Protein AF-A0A3N9SND7-F1 (afdb_monomer)

Secondary structure (DSSP, 8-state):
--------------------HHHHHHHHHHHT-HHHHHHHHHSTT--GGG-B-TTT--BHHHHHHHTT-HHHHHHHHHTT--TT---TT---HHHHHHHTT-HHHHHHHHHTT--TT---TT---HHHHHHHHT-HHHHHHHHHTT--TT-B-TTS-BHHHHHHHT-TT-HHHHHHHHHHHHHHHSPPPP--S---

Structure (mmCIF, N/CA/C/O backbone):
data_AF-A0A3N9SND7-F1
#
_entry.id   AF-A0A3N9SND7-F1
#
loop_
_atom_site.group_PDB
_atom_site.id
_atom_site.type_symbol
_atom_site.label_atom_id
_atom_site.label_alt_id
_atom_site.label_comp_id
_atom_site.label_asym_id
_atom_site.label_entity_id
_atom_site.label_seq_id
_atom_site.pdbx_PDB_ins_code
_atom_site.Cartn_x
_atom_site.Cartn_y
_atom_site.Cartn_z
_atom_site.occupancy
_atom_site.B_iso_or_equiv
_atom_site.auth_seq_id
_atom_site.auth_comp_id
_atom_site.auth_asym_id
_atom_site.auth_atom_id
_atom_site.pdbx_PDB_model_num
ATOM 1 N N . MET A 1 1 ? -26.075 47.965 61.570 1.00 44.72 1 MET A N 1
ATOM 2 C CA . MET A 1 1 ? -26.134 46.615 60.974 1.00 44.72 1 MET A CA 1
ATOM 3 C C . MET A 1 1 ? -25.633 46.718 59.544 1.00 44.72 1 MET A C 1
ATOM 5 O O . MET A 1 1 ? -26.327 47.285 58.716 1.00 44.72 1 MET A O 1
ATOM 9 N N . ILE A 1 2 ? -24.395 46.291 59.296 1.00 40.34 2 ILE A N 1
ATOM 10 C CA . ILE A 1 2 ? -23.756 46.296 57.974 1.00 40.34 2 ILE A CA 1
ATOM 11 C C . ILE A 1 2 ? -23.759 44.835 57.520 1.00 40.34 2 ILE A C 1
ATOM 13 O O . ILE A 1 2 ? -23.081 44.014 58.131 1.00 40.34 2 ILE A O 1
ATOM 17 N N . ALA A 1 3 ? -24.584 44.494 56.530 1.00 40.81 3 ALA A N 1
ATOM 18 C CA . ALA A 1 3 ? -24.636 43.153 55.953 1.00 40.81 3 ALA A CA 1
ATOM 19 C C . ALA A 1 3 ? -23.719 43.109 54.724 1.00 40.81 3 ALA A C 1
ATOM 21 O O . ALA A 1 3 ? -23.884 43.893 53.791 1.00 40.81 3 ALA A O 1
ATOM 22 N N . GLY A 1 4 ? -22.712 42.238 54.776 1.00 39.16 4 GLY A N 1
ATOM 23 C CA . GLY A 1 4 ? -21.666 42.112 53.767 1.00 39.16 4 GLY A CA 1
ATOM 24 C C . GLY A 1 4 ? -22.154 41.479 52.464 1.00 39.16 4 GLY A C 1
ATOM 25 O O . GLY A 1 4 ? -22.816 40.443 52.467 1.00 39.16 4 GLY A O 1
ATOM 26 N N . LEU A 1 5 ? -21.765 42.091 51.346 1.00 40.84 5 LEU A N 1
ATOM 27 C CA . LEU A 1 5 ? -21.816 41.507 50.008 1.00 40.84 5 LEU A CA 1
ATOM 28 C C . LEU A 1 5 ? -20.588 40.609 49.804 1.00 40.84 5 LEU A C 1
ATOM 30 O O . LEU A 1 5 ? -19.492 41.090 49.5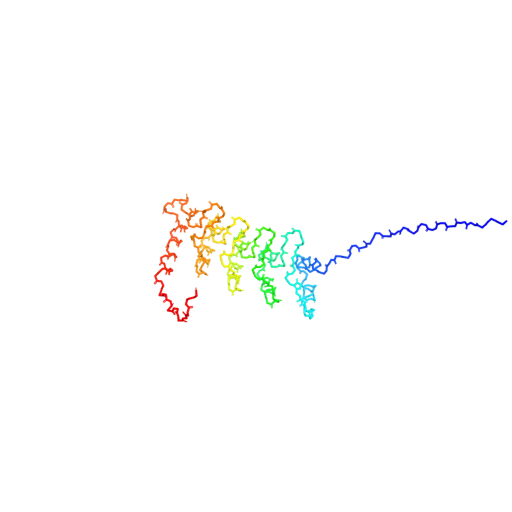27 1.00 40.84 5 LEU A O 1
ATOM 34 N N . GLY A 1 6 ? -20.777 39.298 49.944 1.00 39.97 6 GLY A N 1
ATOM 35 C CA . GLY A 1 6 ? -19.813 38.294 49.501 1.00 39.97 6 GLY A CA 1
ATOM 36 C C . GLY A 1 6 ? -20.004 37.996 48.015 1.00 39.97 6 GLY A C 1
ATOM 37 O O . GLY A 1 6 ? -20.842 37.176 47.651 1.00 39.97 6 GLY A O 1
ATOM 38 N N . LEU A 1 7 ? -19.232 38.660 47.153 1.00 42.19 7 LEU A N 1
ATOM 39 C CA . LEU A 1 7 ? -19.069 38.287 45.746 1.00 42.19 7 LEU A CA 1
ATOM 40 C C . LEU A 1 7 ? -18.203 37.021 45.671 1.00 42.19 7 LEU A C 1
ATOM 42 O O . LEU A 1 7 ? -16.975 37.086 45.696 1.00 42.19 7 LEU A O 1
ATOM 46 N N . GLY A 1 8 ? -18.848 35.858 45.605 1.00 40.44 8 GLY A N 1
ATOM 47 C CA . GLY A 1 8 ? -18.185 34.599 45.284 1.00 40.44 8 GLY A CA 1
ATOM 48 C C . GLY A 1 8 ? -17.806 34.564 43.805 1.00 40.44 8 GLY A C 1
ATOM 49 O O . GLY A 1 8 ? -18.629 34.218 42.961 1.00 40.44 8 GLY A O 1
ATOM 50 N N . LEU A 1 9 ? -16.560 34.916 43.487 1.00 40.94 9 LEU A N 1
ATOM 51 C CA . LEU A 1 9 ? -15.936 34.599 42.202 1.00 40.94 9 LEU A CA 1
ATOM 52 C C . LEU A 1 9 ? -15.714 33.083 42.139 1.00 40.94 9 LEU A C 1
ATOM 54 O O . LEU A 1 9 ? -14.686 32.568 42.576 1.00 40.94 9 LEU A O 1
ATOM 58 N N . GLY A 1 10 ? -16.701 32.358 41.616 1.00 42.16 10 GLY A N 1
ATOM 59 C CA . GLY A 1 10 ? -16.515 30.977 41.193 1.00 42.16 10 GLY A CA 1
ATOM 60 C C . GLY A 1 10 ? -15.541 30.952 40.020 1.00 42.16 10 GLY A C 1
ATOM 61 O O . GLY A 1 10 ? -15.922 31.256 38.893 1.00 42.16 10 GLY A O 1
ATOM 62 N N . LEU A 1 11 ? -14.276 30.623 40.287 1.00 40.53 11 LEU A N 1
ATOM 63 C CA . LEU A 1 11 ? -13.310 30.282 39.250 1.00 40.53 11 LEU A CA 1
ATOM 64 C C . LEU A 1 11 ? -13.861 29.065 38.501 1.00 40.53 11 LEU A C 1
ATOM 66 O O . LEU A 1 11 ? -13.883 27.958 39.039 1.00 40.53 11 LEU A O 1
ATOM 70 N N . ALA A 1 12 ? -14.346 29.276 37.277 1.00 42.88 12 ALA A N 1
ATOM 71 C CA . ALA A 1 12 ? -14.655 28.184 36.371 1.00 42.88 12 ALA A CA 1
ATOM 72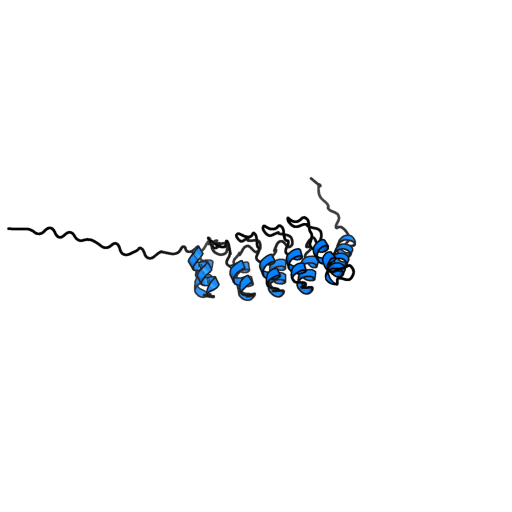 C C . ALA A 1 12 ? -13.363 27.384 36.167 1.00 42.88 12 ALA A C 1
ATOM 74 O O . ALA A 1 12 ? -12.403 27.876 35.571 1.00 42.88 12 ALA A O 1
ATOM 75 N N . ALA A 1 13 ? -13.316 26.171 36.720 1.00 45.78 13 ALA A N 1
ATOM 76 C CA . ALA A 1 13 ? -12.247 25.234 36.424 1.00 45.78 13 ALA A CA 1
ATOM 77 C C . ALA A 1 13 ? -12.203 25.029 34.898 1.00 45.78 13 ALA A C 1
ATOM 79 O O . ALA A 1 13 ? -13.268 24.916 34.280 1.00 45.78 13 ALA A O 1
ATOM 80 N N . PRO A 1 14 ? -11.014 25.008 34.268 1.00 43.12 14 PRO A N 1
ATOM 81 C CA . PRO A 1 14 ? -10.923 24.765 32.839 1.00 43.12 14 PRO A CA 1
ATOM 82 C C . PRO A 1 14 ? -11.556 23.404 32.563 1.00 43.12 14 PRO A C 1
ATOM 84 O O . PRO A 1 14 ? -11.178 22.408 33.180 1.00 43.12 14 PRO A O 1
ATOM 87 N N . ALA A 1 15 ? -12.555 23.385 31.679 1.00 45.88 15 ALA A N 1
ATOM 88 C CA . ALA A 1 15 ? -13.207 22.167 31.233 1.00 45.88 15 ALA A CA 1
ATOM 89 C C . ALA A 1 15 ? -12.130 21.125 30.908 1.00 45.88 15 ALA A C 1
ATOM 91 O O . ALA A 1 15 ? -11.293 21.367 30.035 1.00 45.88 15 ALA A O 1
ATOM 92 N N . GLN A 1 16 ? -12.118 19.988 31.617 1.00 43.22 16 GLN A N 1
ATOM 93 C CA . GLN A 1 16 ? -11.374 18.821 31.157 1.00 43.22 16 GLN A CA 1
ATOM 94 C C . GLN A 1 16 ? -11.773 18.613 29.696 1.00 43.22 16 GLN A C 1
ATOM 96 O O . GLN A 1 16 ? -12.933 18.313 29.417 1.00 43.22 16 GLN A O 1
ATOM 101 N N . ALA A 1 17 ? -10.840 18.829 28.770 1.00 46.88 17 ALA A N 1
ATOM 102 C CA . ALA A 1 17 ? -11.083 18.628 27.354 1.00 46.88 17 ALA A CA 1
ATOM 103 C C . ALA A 1 17 ? -11.438 17.150 27.152 1.00 46.88 17 ALA A C 1
ATOM 105 O O . ALA A 1 17 ? -10.570 16.277 27.147 1.00 46.88 17 ALA A O 1
ATOM 106 N N . GLN A 1 18 ? -12.734 16.849 27.066 1.00 57.53 18 GLN A N 1
ATOM 107 C CA . GLN A 1 18 ? -13.203 15.521 26.720 1.00 57.53 18 GLN A CA 1
ATOM 108 C C . GLN A 1 18 ? -12.829 15.296 25.257 1.00 57.53 18 GLN A C 1
ATOM 110 O O . GLN A 1 18 ? -13.447 15.845 24.349 1.00 57.53 18 GLN A O 1
ATOM 115 N N . PHE A 1 19 ? -11.763 14.532 25.032 1.00 73.06 19 PHE A N 1
ATOM 116 C CA . PHE A 1 19 ? -11.378 14.126 23.688 1.00 73.06 19 PHE A CA 1
ATOM 117 C C . PHE A 1 19 ? -12.505 13.318 23.033 1.00 73.06 19 PHE A C 1
ATOM 119 O O . PHE A 1 19 ? -13.206 12.566 23.715 1.00 73.06 19 PHE A O 1
ATOM 126 N N . SER A 1 20 ? -12.654 13.445 21.714 1.00 87.81 20 SER A N 1
ATOM 127 C CA . SER A 1 20 ? -13.627 12.659 20.953 1.00 87.81 20 SER A CA 1
ATOM 128 C C . SER A 1 20 ? -13.318 11.160 21.033 1.00 87.81 20 SER A C 1
ATOM 130 O O . SER A 1 20 ? -12.157 10.762 21.163 1.00 87.81 20 SER A O 1
ATOM 132 N N . GLU A 1 21 ? -14.344 10.315 20.911 1.00 89.31 21 GLU A N 1
ATOM 133 C CA . GLU A 1 21 ? -14.167 8.854 20.888 1.00 89.31 21 GLU A CA 1
ATOM 134 C C . GLU A 1 21 ? -13.230 8.418 19.757 1.00 89.31 21 GLU A C 1
ATOM 136 O O . GLU A 1 21 ? -12.319 7.623 19.972 1.00 89.31 21 GLU A O 1
ATOM 141 N N . SER A 1 22 ? -13.355 9.042 18.583 1.00 91.00 22 SER A N 1
ATOM 142 C CA . SER A 1 22 ? -12.426 8.888 17.462 1.00 91.00 22 SER A CA 1
ATOM 143 C C . SER A 1 22 ? -10.964 9.105 17.854 1.00 91.00 22 SER A C 1
ATOM 145 O O . SER A 1 22 ? -10.102 8.302 17.500 1.00 91.00 22 SER A O 1
ATOM 147 N N . TYR A 1 23 ? -10.671 10.175 18.597 1.00 91.25 23 TYR A N 1
ATOM 148 C CA . TYR A 1 23 ? -9.314 10.458 19.054 1.00 91.25 23 TYR A CA 1
ATOM 149 C C . TYR A 1 23 ? -8.845 9.418 20.073 1.00 91.25 23 TYR A C 1
ATOM 151 O O . TYR A 1 23 ? -7.750 8.878 19.935 1.00 91.25 23 TYR A O 1
ATOM 159 N N . LYS A 1 24 ? -9.682 9.085 21.065 1.00 93.69 24 LYS A N 1
ATOM 160 C CA . LYS A 1 24 ? -9.360 8.063 22.076 1.00 93.69 24 LYS A CA 1
ATOM 161 C C . LYS A 1 24 ? -9.058 6.710 21.434 1.00 93.69 24 LYS A C 1
ATOM 163 O O . LYS A 1 24 ? -8.111 6.046 21.847 1.00 93.69 24 LYS A O 1
ATOM 168 N N . PHE A 1 25 ? -9.822 6.331 20.412 1.00 95.50 25 PHE A N 1
ATOM 169 C CA . PHE A 1 25 ? -9.606 5.109 19.649 1.00 95.50 25 PHE A CA 1
ATOM 170 C C . PHE A 1 25 ? -8.259 5.120 18.924 1.00 95.50 25 PHE A C 1
ATOM 172 O O . PHE A 1 25 ? -7.465 4.198 19.104 1.00 95.50 25 PHE A O 1
ATOM 179 N N . LEU A 1 26 ? -7.960 6.169 18.150 1.00 95.62 26 LEU A N 1
ATOM 180 C CA . LEU A 1 26 ? -6.677 6.267 17.446 1.00 95.62 26 LEU A CA 1
ATOM 181 C C . LEU A 1 26 ? -5.498 6.304 18.424 1.00 95.62 26 LEU A C 1
ATOM 183 O O . LEU A 1 26 ? -4.486 5.650 18.185 1.00 95.62 26 LEU A O 1
ATOM 187 N N . GLU A 1 27 ? -5.633 6.995 19.554 1.00 94.94 27 GLU A N 1
ATOM 188 C CA . GLU A 1 27 ? -4.632 6.994 20.622 1.00 94.94 27 GLU A CA 1
ATOM 189 C C . GLU A 1 27 ? -4.442 5.608 21.250 1.00 94.94 27 GLU A C 1
ATOM 191 O O . GLU A 1 27 ? -3.306 5.194 21.492 1.00 94.94 27 GLU A O 1
ATOM 196 N N . ALA A 1 28 ? -5.521 4.856 21.478 1.00 96.12 28 ALA A N 1
ATOM 197 C CA . ALA A 1 28 ? -5.440 3.479 21.956 1.00 96.12 28 ALA A CA 1
ATOM 198 C C . ALA A 1 28 ? -4.720 2.578 20.938 1.00 96.12 28 ALA A C 1
ATOM 200 O O . ALA A 1 28 ? -3.821 1.821 21.315 1.00 96.12 28 ALA A O 1
ATOM 201 N N . VAL A 1 29 ? -5.020 2.728 19.641 1.00 96.56 29 VAL A N 1
ATOM 202 C CA . VAL A 1 29 ? -4.303 2.031 18.562 1.00 96.56 29 VAL A CA 1
ATOM 203 C C . VAL A 1 29 ? -2.821 2.400 18.578 1.00 96.56 29 VAL A C 1
ATOM 205 O O . VAL A 1 29 ? -1.989 1.490 18.582 1.00 96.56 29 VAL A O 1
ATOM 208 N N . LYS A 1 30 ? -2.462 3.693 18.652 1.00 95.12 30 LYS A N 1
ATOM 209 C CA . LYS A 1 30 ? -1.063 4.165 18.726 1.00 95.12 30 LYS A CA 1
ATOM 210 C C . LYS A 1 30 ? -0.317 3.542 19.906 1.00 95.12 30 LYS A C 1
ATOM 212 O O . LYS A 1 30 ? 0.793 3.045 19.719 1.00 95.12 30 LYS A O 1
ATOM 217 N N . LYS A 1 31 ? -0.954 3.487 21.080 1.00 95.81 31 LYS A N 1
ATOM 218 C CA . LYS A 1 31 ? -0.395 2.938 22.329 1.00 95.81 31 LYS A CA 1
ATOM 219 C C . LYS A 1 31 ? -0.420 1.407 22.422 1.00 95.81 31 LYS A C 1
ATOM 221 O O . LYS A 1 31 ? 0.097 0.870 23.394 1.00 95.81 31 LYS A O 1
ATOM 226 N N . LYS A 1 32 ? -0.982 0.708 21.425 1.00 95.06 32 LYS A N 1
ATOM 227 C CA . LYS A 1 32 ? -1.212 -0.753 21.436 1.00 95.06 32 LYS A CA 1
ATOM 228 C C . LYS A 1 32 ? -2.083 -1.221 22.610 1.00 95.06 32 LYS A C 1
ATOM 230 O O . LYS A 1 32 ? -1.938 -2.345 23.084 1.00 95.06 32 LYS A O 1
ATOM 235 N N . ASP A 1 33 ? -3.005 -0.375 23.060 1.00 95.62 33 ASP A N 1
ATOM 236 C CA . ASP A 1 33 ? -3.964 -0.720 24.108 1.00 95.62 33 ASP A CA 1
ATOM 237 C C . ASP A 1 33 ? -5.086 -1.580 23.505 1.00 95.62 33 ASP A C 1
ATOM 239 O O . ASP A 1 33 ? -6.116 -1.084 23.045 1.00 95.62 33 ASP A O 1
ATOM 243 N N . GLY A 1 34 ? -4.826 -2.887 23.420 1.00 93.69 34 GLY A N 1
ATOM 244 C CA . GLY A 1 34 ? -5.719 -3.851 22.779 1.00 93.69 34 GLY A CA 1
ATOM 245 C C . GLY A 1 34 ? -7.094 -3.937 23.436 1.00 93.69 34 GLY A C 1
ATOM 246 O O . GLY A 1 34 ? -8.082 -4.098 22.726 1.00 93.69 34 GLY A O 1
ATOM 247 N N . GLU A 1 35 ? -7.174 -3.772 24.758 1.00 94.69 35 GLU A N 1
ATOM 248 C CA . GLU A 1 35 ? -8.437 -3.815 25.501 1.00 94.69 35 GLU A CA 1
ATOM 249 C C . GLU A 1 35 ? -9.330 -2.632 25.120 1.00 94.69 35 GLU A C 1
ATOM 251 O O . GLU A 1 35 ? -10.472 -2.825 24.702 1.00 94.69 35 GLU A O 1
ATOM 256 N N . LYS A 1 36 ? -8.794 -1.403 25.154 1.00 94.69 36 LYS A N 1
ATOM 257 C CA . LYS A 1 36 ? -9.560 -0.214 24.745 1.00 94.69 36 LYS A CA 1
ATOM 258 C C . LYS A 1 36 ? -9.988 -0.274 23.286 1.00 94.69 36 LYS A C 1
ATOM 260 O O . LYS A 1 36 ? -11.116 0.094 22.966 1.00 94.69 36 LYS A O 1
ATOM 265 N N . VAL A 1 37 ? -9.107 -0.748 22.407 1.00 95.81 37 VAL A N 1
ATOM 266 C CA . VAL A 1 37 ? -9.426 -0.905 20.983 1.00 95.81 37 VAL A CA 1
ATOM 267 C C . VAL A 1 37 ? -10.531 -1.942 20.791 1.00 95.81 37 VAL A C 1
ATOM 269 O O . VAL A 1 37 ? -11.475 -1.682 20.052 1.00 95.81 37 VAL A O 1
ATOM 272 N N . GLN A 1 38 ? -10.457 -3.098 21.452 1.00 94.94 38 GLN A N 1
ATOM 273 C CA . GLN A 1 38 ? -11.496 -4.124 21.347 1.00 94.94 38 GLN A CA 1
ATOM 274 C C . GLN A 1 38 ? -12.839 -3.630 21.878 1.00 94.94 38 GLN A C 1
ATOM 276 O O . GLN A 1 38 ? -13.848 -3.822 21.205 1.00 94.94 38 GLN A O 1
ATOM 281 N N . ASN A 1 39 ? -12.849 -2.956 23.029 1.00 93.69 39 ASN A N 1
ATOM 282 C CA . ASN A 1 39 ? -14.069 -2.401 23.608 1.00 93.69 39 ASN A CA 1
ATOM 283 C C . ASN A 1 39 ? -14.729 -1.406 22.646 1.00 93.69 39 ASN A C 1
ATOM 285 O O . ASN A 1 39 ? -15.900 -1.575 22.318 1.00 93.69 39 ASN A O 1
ATOM 289 N N . ALA A 1 40 ? -13.958 -0.463 22.094 1.00 93.88 40 ALA A N 1
ATOM 290 C CA . ALA A 1 40 ? -14.459 0.513 21.125 1.00 93.88 40 ALA A CA 1
ATOM 291 C C . ALA A 1 40 ? -14.981 -0.127 19.821 1.00 93.88 40 ALA A C 1
ATOM 293 O O . ALA A 1 40 ? -15.911 0.389 19.208 1.00 93.88 40 ALA A O 1
ATOM 294 N N . LEU A 1 41 ? -14.391 -1.245 19.378 1.00 93.56 41 LEU A N 1
ATOM 295 C CA . LEU A 1 41 ? -14.792 -1.955 18.153 1.00 93.56 41 LEU A CA 1
ATOM 296 C C . LEU A 1 41 ? -15.956 -2.933 18.348 1.00 93.56 41 LEU A C 1
ATOM 298 O O . LEU A 1 41 ? -16.541 -3.377 17.362 1.00 93.56 41 LEU A O 1
ATOM 302 N N . ASN A 1 42 ? -16.261 -3.315 19.587 1.00 92.88 42 ASN A N 1
ATOM 303 C CA . ASN A 1 42 ? -17.352 -4.237 19.898 1.00 92.88 42 ASN A CA 1
ATOM 304 C C . ASN A 1 42 ? -18.681 -3.509 20.165 1.00 92.88 42 ASN A C 1
ATOM 306 O O . ASN A 1 42 ? -19.711 -4.167 20.301 1.00 92.88 42 ASN A O 1
ATOM 310 N N . GLU A 1 43 ? -18.679 -2.174 20.214 1.00 90.12 43 GLU A N 1
ATOM 311 C CA . GLU A 1 43 ? -19.902 -1.378 20.295 1.00 90.12 43 GLU A CA 1
ATOM 312 C C . GLU A 1 43 ? -20.793 -1.618 19.057 1.00 90.12 43 GLU A C 1
ATOM 314 O O . GLU A 1 43 ? -20.346 -1.418 17.922 1.00 90.12 43 GLU A O 1
ATOM 319 N N . PRO A 1 44 ? -22.055 -2.059 19.228 1.00 84.81 44 PRO A N 1
ATOM 320 C CA . PRO A 1 44 ? -22.930 -2.370 18.102 1.00 84.81 44 PRO A CA 1
ATOM 321 C C . PRO A 1 44 ? -23.112 -1.180 17.152 1.00 84.81 44 PRO A C 1
ATOM 323 O O . PRO A 1 44 ? -23.490 -0.089 17.569 1.00 84.81 44 PRO A O 1
ATOM 326 N N . GLY A 1 45 ? -22.872 -1.400 15.856 1.00 80.62 45 GLY A N 1
ATOM 327 C CA . GLY A 1 45 ? -23.037 -0.372 14.822 1.00 80.62 45 GLY A CA 1
ATOM 328 C C . GLY A 1 45 ? -21.909 0.663 14.749 1.00 80.62 45 GLY A C 1
ATOM 329 O O . GLY A 1 45 ? -22.016 1.615 13.975 1.00 80.62 45 GLY A O 1
ATOM 330 N N . THR A 1 46 ? -20.824 0.489 15.509 1.00 88.38 46 THR A N 1
ATOM 331 C CA . THR A 1 46 ? -19.679 1.400 15.453 1.00 88.38 46 THR A CA 1
ATOM 332 C C . THR A 1 46 ? -18.981 1.364 14.091 1.00 88.38 46 THR A C 1
ATOM 334 O O . THR A 1 46 ? -18.739 0.307 13.508 1.00 88.38 46 THR A O 1
ATOM 337 N N . GLN A 1 47 ? -18.615 2.541 13.586 1.00 89.75 47 GLN A N 1
ATOM 338 C CA . GLN A 1 47 ? -17.744 2.702 12.414 1.00 89.75 47 GLN A CA 1
ATOM 339 C C . GLN A 1 47 ? -16.394 3.320 12.797 1.00 89.75 47 GLN A C 1
ATOM 341 O O . GLN A 1 47 ? -15.645 3.789 11.937 1.00 89.75 47 GLN A O 1
ATOM 346 N N . ILE A 1 48 ? -16.062 3.304 14.094 1.00 94.00 48 ILE A N 1
ATOM 347 C CA . ILE A 1 48 ? -14.875 3.968 14.640 1.00 94.00 48 ILE A CA 1
ATOM 348 C C . ILE A 1 48 ? -13.567 3.433 14.048 1.00 94.00 48 ILE A C 1
ATOM 350 O O . ILE A 1 48 ? -12.596 4.176 13.939 1.00 94.00 48 ILE A O 1
ATOM 354 N N . VAL A 1 49 ? -13.564 2.184 13.561 1.00 94.69 49 VAL A N 1
ATOM 355 C CA . VAL A 1 49 ? -12.429 1.561 12.860 1.00 94.69 49 VAL A CA 1
ATOM 356 C C . VAL A 1 49 ? -11.943 2.381 11.656 1.00 94.69 49 VAL A C 1
ATOM 358 O O . VAL A 1 49 ? -10.752 2.386 11.350 1.00 94.69 49 VAL A O 1
ATOM 361 N N . ASN A 1 50 ? -12.856 3.110 11.005 1.00 95.62 50 ASN A N 1
ATOM 362 C CA . ASN A 1 50 ? -12.590 3.936 9.828 1.00 95.62 50 ASN A CA 1
ATOM 363 C C . ASN A 1 50 ? -12.413 5.418 10.163 1.00 95.62 50 ASN A C 1
ATOM 365 O O . ASN A 1 50 ? -12.311 6.248 9.255 1.00 95.62 50 ASN A O 1
ATOM 369 N N . THR A 1 51 ? -12.366 5.763 11.451 1.00 94.94 51 THR A N 1
ATOM 370 C CA . THR A 1 51 ? -12.088 7.133 11.858 1.00 94.94 51 THR A CA 1
ATOM 371 C C . THR A 1 51 ? -10.696 7.550 11.404 1.00 94.94 51 THR A C 1
ATOM 373 O O . THR A 1 51 ? -9.775 6.736 11.286 1.00 94.94 51 THR A O 1
ATOM 376 N N . ARG A 1 52 ? -10.555 8.848 11.160 1.00 94.94 52 ARG A N 1
ATOM 377 C CA . ARG A 1 52 ? -9.308 9.467 10.732 1.00 94.94 52 ARG A CA 1
ATOM 378 C C . ARG A 1 52 ? -8.904 10.549 11.711 1.00 94.94 52 ARG A C 1
ATOM 380 O O . ARG A 1 52 ? -9.764 11.203 12.303 1.00 94.94 52 ARG A O 1
ATOM 387 N N . ASP A 1 53 ? -7.603 10.708 11.874 1.00 93.88 53 ASP A N 1
ATOM 388 C CA . ASP A 1 53 ? -7.033 11.829 12.594 1.00 93.88 53 ASP A CA 1
ATOM 389 C C . ASP A 1 53 ? -7.421 13.130 11.885 1.00 93.88 53 ASP A C 1
ATOM 391 O O . ASP A 1 53 ? -7.381 13.221 10.658 1.00 93.88 53 ASP A O 1
ATOM 395 N N . VAL A 1 54 ? -7.828 14.137 12.655 1.00 90.31 54 VAL A N 1
ATOM 396 C CA . VAL A 1 54 ? -8.327 15.405 12.100 1.00 90.31 54 VAL A CA 1
ATOM 397 C C . VAL A 1 54 ? -7.206 16.200 11.425 1.00 90.31 54 VAL A C 1
ATOM 399 O O . VAL A 1 54 ? -7.473 16.979 10.514 1.00 90.31 54 VAL A O 1
ATOM 402 N N . THR A 1 55 ? -5.957 16.003 11.850 1.00 91.12 55 THR A N 1
ATOM 403 C CA . THR A 1 55 ? -4.803 16.757 11.355 1.00 91.12 55 THR A CA 1
ATOM 404 C C . THR A 1 55 ? -4.090 16.033 10.221 1.00 91.12 55 THR A C 1
ATOM 406 O O . THR A 1 55 ? -3.854 16.633 9.175 1.00 91.12 55 THR A O 1
ATOM 409 N N . SER A 1 56 ? -3.777 14.745 10.391 1.00 93.06 56 SER A N 1
ATOM 410 C CA . SER A 1 56 ? -3.040 13.972 9.385 1.00 93.06 56 SER A CA 1
ATOM 411 C C . SER A 1 56 ? -3.945 13.215 8.415 1.00 93.06 56 SER A C 1
ATOM 413 O O . SER A 1 56 ? -3.494 12.784 7.355 1.00 93.06 56 SER A O 1
ATOM 415 N N . GLY A 1 57 ? -5.229 13.038 8.734 1.00 94.69 57 GLY A N 1
ATOM 416 C CA . GLY A 1 57 ? -6.129 12.176 7.965 1.00 94.69 57 GLY A CA 1
ATOM 417 C C . GLY A 1 57 ? -5.816 10.684 8.112 1.00 94.69 57 GLY A C 1
ATOM 418 O O . GLY A 1 57 ? -6.465 9.862 7.465 1.00 94.69 57 GLY A O 1
ATOM 419 N N . GLU A 1 58 ? -4.847 10.313 8.951 1.00 95.81 58 GLU A N 1
ATOM 420 C CA . GLU A 1 58 ? -4.451 8.924 9.143 1.00 95.81 58 GLU A CA 1
ATOM 421 C C . GLU A 1 58 ? -5.549 8.140 9.854 1.00 95.81 58 GLU A C 1
ATOM 423 O O . GLU A 1 58 ? -6.114 8.564 10.860 1.00 95.81 58 GLU A O 1
ATOM 428 N N . SER A 1 59 ? -5.827 6.951 9.341 1.00 96.94 59 SER A N 1
ATOM 429 C CA . SER A 1 59 ? -6.679 5.973 10.012 1.00 96.94 59 SER A CA 1
ATOM 430 C C . SER A 1 59 ? -5.865 5.076 10.945 1.00 96.94 59 SER A C 1
ATOM 432 O O . SER A 1 59 ? -4.633 5.039 10.892 1.00 96.94 59 SER A O 1
ATOM 434 N N . ALA A 1 60 ? -6.556 4.254 11.738 1.00 97.06 60 ALA A N 1
ATOM 435 C CA . ALA A 1 60 ? -5.915 3.184 12.499 1.00 97.06 60 ALA A CA 1
ATOM 436 C C . ALA A 1 60 ? -5.031 2.289 11.611 1.00 97.06 60 ALA A C 1
ATOM 438 O O . ALA A 1 60 ? -3.943 1.896 12.027 1.00 97.06 60 ALA A O 1
ATOM 439 N N . LEU A 1 61 ? -5.456 2.025 10.367 1.00 97.62 61 LEU A N 1
ATOM 440 C CA . LEU A 1 61 ? -4.701 1.193 9.434 1.00 97.62 61 LEU A CA 1
ATOM 441 C C . LEU A 1 61 ? -3.375 1.848 9.001 1.00 97.62 61 LEU A C 1
ATOM 443 O O . LEU A 1 61 ? -2.370 1.149 8.900 1.00 97.62 61 LEU A O 1
ATOM 447 N N . HIS A 1 62 ? -3.332 3.175 8.837 1.00 98.00 62 HIS A N 1
A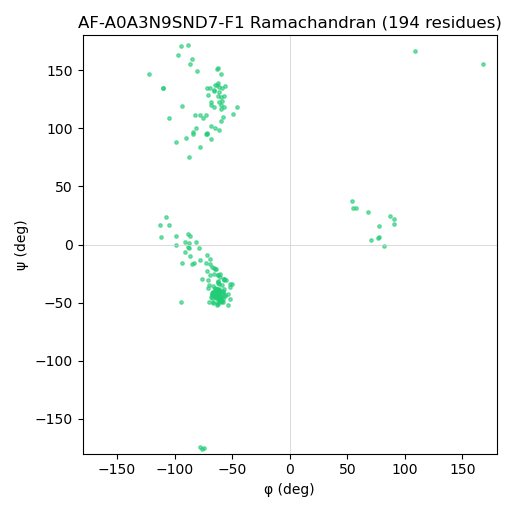TOM 448 C CA . HIS A 1 62 ? -2.080 3.908 8.597 1.00 98.00 62 HIS A CA 1
ATOM 449 C C . HIS A 1 62 ? -1.129 3.783 9.791 1.00 98.00 62 HIS A C 1
ATOM 451 O O . HIS A 1 62 ? 0.009 3.350 9.635 1.00 98.00 62 HIS A O 1
ATOM 457 N N . ILE A 1 63 ? -1.629 4.047 11.003 1.00 97.12 63 ILE A N 1
ATOM 458 C CA . ILE A 1 63 ? -0.836 3.983 12.241 1.00 97.12 63 ILE A CA 1
ATOM 459 C C . ILE A 1 63 ? -0.189 2.604 12.417 1.00 97.12 63 ILE A C 1
ATOM 461 O O . ILE A 1 63 ? 0.979 2.496 12.790 1.00 97.12 63 ILE A O 1
ATOM 465 N N . VAL A 1 64 ? -0.928 1.521 12.166 1.00 97.56 64 VAL A N 1
ATOM 466 C CA . VAL A 1 64 ? -0.379 0.167 12.338 1.00 97.56 64 VAL A CA 1
ATOM 467 C C . VAL A 1 64 ? 0.562 -0.232 11.198 1.00 97.56 64 VAL A C 1
ATOM 469 O O . VAL A 1 64 ? 1.531 -0.948 11.451 1.00 97.56 64 VAL A O 1
ATOM 472 N N . THR A 1 65 ? 0.340 0.296 9.990 1.00 97.75 65 THR A N 1
ATOM 473 C CA . THR A 1 65 ? 1.235 0.109 8.837 1.00 97.75 65 THR A CA 1
ATOM 474 C C . THR A 1 65 ? 2.571 0.811 9.065 1.00 97.75 65 THR A C 1
ATOM 476 O O . THR A 1 65 ? 3.615 0.194 8.869 1.00 97.75 65 THR A O 1
ATOM 479 N N . ALA A 1 66 ? 2.560 2.040 9.596 1.00 96.88 66 ALA A N 1
ATOM 480 C CA . ALA A 1 66 ? 3.761 2.785 9.985 1.00 96.88 66 ALA A CA 1
ATOM 481 C C . ALA A 1 66 ? 4.636 2.027 10.997 1.00 96.88 66 ALA A C 1
ATOM 483 O O . ALA A 1 66 ? 5.859 2.152 11.003 1.00 96.88 66 ALA A O 1
ATOM 484 N N . ARG A 1 67 ? 4.015 1.185 11.832 1.00 95.50 67 ARG A N 1
ATOM 485 C CA . ARG A 1 67 ? 4.706 0.321 12.802 1.00 95.50 67 ARG A CA 1
ATOM 486 C C . ARG A 1 67 ? 5.128 -1.035 12.237 1.00 95.50 67 ARG A C 1
ATOM 488 O O . ARG A 1 67 ? 5.727 -1.812 12.975 1.00 95.50 67 ARG A O 1
ATOM 495 N N . ARG A 1 68 ? 4.796 -1.332 10.977 1.00 97.62 68 ARG A N 1
ATOM 496 C CA . ARG A 1 68 ? 4.995 -2.637 10.325 1.00 97.62 68 ARG A CA 1
ATOM 497 C C . ARG A 1 68 ? 4.372 -3.797 11.118 1.00 97.62 68 ARG A C 1
ATOM 499 O O . ARG A 1 68 ? 4.939 -4.882 11.214 1.00 97.62 68 ARG A O 1
ATOM 506 N N . ASP A 1 69 ? 3.209 -3.553 11.725 1.00 96.88 69 ASP A N 1
ATOM 507 C CA . ASP A 1 69 ? 2.550 -4.498 12.631 1.00 96.88 69 ASP A CA 1
ATOM 508 C C . ASP A 1 69 ? 1.451 -5.288 11.903 1.00 96.88 69 ASP A C 1
ATOM 510 O O . ASP A 1 69 ? 0.283 -4.888 11.875 1.00 96.88 69 ASP A O 1
ATOM 514 N N . LEU A 1 70 ? 1.836 -6.416 11.290 1.00 97.75 70 LEU A N 1
ATOM 515 C CA . LEU A 1 70 ? 0.931 -7.247 10.486 1.00 97.75 70 LEU A CA 1
ATOM 516 C C . LEU A 1 70 ? -0.253 -7.786 11.300 1.00 97.75 70 LEU A C 1
ATOM 518 O O . LEU A 1 70 ? -1.379 -7.808 10.807 1.00 97.75 70 LEU A O 1
ATOM 522 N N . THR A 1 71 ? -0.018 -8.197 12.546 1.00 97.50 71 THR A N 1
ATOM 523 C CA . THR A 1 71 ? -1.059 -8.754 13.419 1.00 97.50 71 THR A CA 1
ATOM 524 C C . THR A 1 71 ? -2.161 -7.729 13.666 1.00 97.50 71 THR A C 1
ATOM 526 O O . THR A 1 71 ? -3.349 -8.036 13.559 1.00 97.50 71 THR A O 1
ATOM 529 N N . TRP A 1 72 ? -1.781 -6.479 13.937 1.00 97.44 72 TRP A N 1
ATOM 530 C CA . TRP A 1 72 ? -2.745 -5.398 14.104 1.00 97.44 72 TRP A CA 1
ATOM 531 C C . TRP A 1 72 ? -3.437 -5.005 12.795 1.00 97.44 72 TRP A C 1
ATOM 533 O O . TRP A 1 72 ? -4.626 -4.687 12.820 1.00 97.44 72 TRP A O 1
ATOM 543 N N . MET A 1 73 ? -2.739 -5.054 11.656 1.00 98.12 73 MET A N 1
ATOM 544 C CA . MET A 1 73 ? -3.370 -4.853 10.344 1.00 98.12 73 MET A CA 1
ATOM 545 C C . MET A 1 73 ? -4.462 -5.893 10.090 1.00 98.12 73 MET A C 1
ATOM 547 O O . MET A 1 73 ? -5.590 -5.527 9.766 1.00 98.12 73 MET A O 1
ATOM 551 N N . GLN A 1 74 ? -4.150 -7.175 10.296 1.00 98.00 74 GLN A N 1
ATOM 552 C CA . GLN A 1 74 ? -5.099 -8.279 10.145 1.00 98.00 74 GLN A CA 1
ATOM 553 C C . GLN A 1 74 ? -6.310 -8.108 11.060 1.00 98.00 74 GLN A C 1
ATOM 555 O O . GLN A 1 74 ? -7.447 -8.215 10.603 1.00 98.00 74 GLN A O 1
ATOM 560 N N . PHE A 1 75 ? -6.073 -7.780 12.331 1.00 97.19 75 PHE A N 1
ATOM 561 C CA . PHE A 1 75 ? -7.137 -7.538 13.298 1.00 97.19 75 PHE A CA 1
ATOM 562 C C . PHE A 1 75 ? -8.069 -6.391 12.875 1.00 97.19 75 PHE A C 1
ATOM 564 O O . PHE A 1 75 ? -9.288 -6.553 12.889 1.00 97.19 75 PHE A O 1
ATOM 571 N N . LEU A 1 76 ? -7.519 -5.244 12.464 1.00 97.12 76 LEU A N 1
ATOM 572 C CA . LEU A 1 76 ? -8.321 -4.084 12.066 1.00 97.12 76 LEU A CA 1
ATOM 573 C C . LEU A 1 76 ? -9.101 -4.335 10.770 1.00 97.12 76 LEU A C 1
ATOM 575 O O . LEU A 1 76 ? -10.277 -3.983 10.690 1.00 97.12 76 LEU A O 1
ATOM 579 N N . VAL A 1 77 ? -8.485 -4.976 9.773 1.00 97.62 77 VAL A N 1
ATOM 580 C CA . VAL A 1 77 ? -9.168 -5.342 8.520 1.00 97.62 77 VAL A CA 1
ATOM 581 C C . VAL A 1 77 ? -10.293 -6.342 8.785 1.00 97.62 77 VAL A C 1
ATOM 583 O O . VAL A 1 77 ? -11.396 -6.154 8.278 1.00 97.62 77 VAL A O 1
ATOM 586 N N . ALA A 1 78 ? -10.081 -7.332 9.659 1.00 96.12 78 ALA A N 1
ATOM 587 C CA . ALA A 1 78 ? -11.134 -8.259 10.082 1.00 96.12 78 ALA A CA 1
ATOM 588 C C . ALA A 1 78 ? -12.301 -7.557 10.805 1.00 96.12 78 ALA A C 1
ATOM 590 O O . ALA A 1 78 ? -13.431 -8.038 10.772 1.00 96.12 78 ALA A O 1
ATOM 591 N N . LYS A 1 79 ? -12.045 -6.402 11.432 1.00 95.62 79 LYS A N 1
ATOM 592 C CA . LYS A 1 79 ? -13.054 -5.534 12.060 1.00 95.62 79 LYS A CA 1
ATOM 593 C C . LYS A 1 79 ? -13.657 -4.496 11.100 1.00 95.62 79 LYS A C 1
ATOM 595 O O . LYS A 1 79 ? -14.399 -3.627 11.546 1.00 95.62 79 LYS A O 1
ATOM 600 N N . GLY A 1 80 ? -13.379 -4.585 9.797 1.00 94.81 80 GLY A N 1
ATOM 601 C CA . GLY A 1 80 ? -13.985 -3.728 8.772 1.00 94.81 80 GLY A CA 1
ATOM 602 C C . GLY A 1 80 ? -13.220 -2.436 8.472 1.00 94.81 80 GLY A C 1
ATOM 603 O O . GLY A 1 80 ? -13.812 -1.481 7.962 1.00 94.81 80 GLY A O 1
ATOM 604 N N . ALA A 1 81 ? -11.919 -2.377 8.781 1.00 96.81 81 ALA A N 1
ATOM 605 C CA . ALA A 1 81 ? -11.076 -1.267 8.347 1.00 96.81 81 ALA A CA 1
ATOM 606 C C . ALA A 1 81 ? -11.015 -1.183 6.813 1.00 96.81 81 ALA A C 1
ATOM 608 O O . ALA A 1 81 ? -10.729 -2.163 6.124 1.00 96.81 81 ALA A O 1
ATOM 609 N N . ASN A 1 82 ? -11.224 0.015 6.276 1.00 97.38 82 ASN A N 1
ATOM 610 C CA . ASN A 1 82 ? -11.106 0.303 4.858 1.00 97.38 82 ASN A CA 1
ATOM 611 C C . ASN A 1 82 ? -9.629 0.304 4.441 1.00 97.38 82 ASN A C 1
ATOM 613 O O . ASN A 1 82 ? -8.876 1.216 4.784 1.00 97.38 82 ASN A O 1
ATOM 617 N N . VAL A 1 83 ? -9.233 -0.688 3.644 1.00 97.81 83 VAL A N 1
ATOM 618 C CA . VAL A 1 83 ? -7.863 -0.843 3.124 1.00 97.81 83 VAL A CA 1
ATOM 619 C C . VAL A 1 83 ? -7.445 0.243 2.129 1.00 97.81 83 VAL A C 1
ATOM 621 O O . VAL A 1 83 ? -6.255 0.462 1.931 1.00 97.81 83 VAL A O 1
ATOM 624 N N . ASN A 1 84 ? -8.411 0.950 1.536 1.00 97.81 84 ASN A N 1
ATOM 625 C CA . ASN A 1 84 ? -8.207 1.994 0.526 1.00 97.81 84 ASN A CA 1
ATOM 626 C C . ASN A 1 84 ? -8.405 3.411 1.089 1.00 97.81 84 ASN A C 1
ATOM 628 O O . ASN A 1 84 ? -8.632 4.363 0.342 1.00 97.81 84 ASN A O 1
ATOM 632 N N . VAL A 1 85 ? -8.390 3.559 2.415 1.00 96.69 85 VAL A N 1
ATOM 633 C CA . VAL A 1 85 ? -8.497 4.864 3.074 1.00 96.69 85 VAL A CA 1
ATOM 634 C C . VAL A 1 85 ? -7.316 5.757 2.698 1.00 96.69 85 VAL A C 1
ATOM 636 O O . VAL A 1 85 ? -6.189 5.284 2.630 1.00 96.69 85 VAL A O 1
ATOM 639 N N . ARG A 1 86 ? -7.582 7.044 2.462 1.00 96.94 86 ARG A N 1
ATOM 640 C CA . ARG A 1 86 ? -6.572 8.046 2.098 1.00 96.94 86 ARG A CA 1
ATOM 641 C C . ARG A 1 86 ? -6.362 9.041 3.237 1.00 96.94 86 ARG A C 1
ATOM 643 O O . ARG A 1 86 ? -7.351 9.523 3.809 1.00 96.94 86 ARG A O 1
ATOM 650 N N . ASP A 1 87 ? -5.098 9.327 3.539 1.00 96.56 87 ASP A N 1
ATOM 651 C CA . ASP A 1 87 ? -4.680 10.423 4.419 1.00 96.56 87 ASP A CA 1
ATOM 652 C C . ASP A 1 87 ? -4.771 11.795 3.707 1.00 96.56 87 ASP A C 1
ATOM 654 O O . ASP A 1 87 ? -5.229 11.889 2.562 1.00 96.56 87 ASP A O 1
ATOM 658 N N . VAL A 1 88 ? -4.341 12.884 4.360 1.00 96.94 88 VAL A N 1
ATOM 659 C CA . VAL A 1 88 ? -4.374 14.238 3.755 1.00 96.94 88 VAL A CA 1
ATOM 660 C C . VAL A 1 88 ? -3.459 14.401 2.538 1.00 96.94 88 VAL A C 1
ATOM 662 O O . VAL A 1 88 ? -3.679 15.295 1.722 1.00 96.94 88 VAL A O 1
ATOM 665 N N . LYS A 1 89 ? -2.443 13.545 2.388 1.00 95.38 89 LYS A N 1
ATOM 666 C CA . LYS A 1 89 ? -1.530 13.509 1.236 1.00 95.38 89 LYS A CA 1
ATOM 667 C C . LYS A 1 89 ? -2.021 12.558 0.141 1.00 95.38 89 LYS A C 1
ATOM 669 O O . LYS A 1 89 ? -1.358 12.406 -0.885 1.00 95.38 89 LYS A O 1
ATOM 674 N N . GLY A 1 90 ? -3.182 11.936 0.332 1.00 96.19 90 GLY A N 1
ATOM 675 C CA . GLY A 1 90 ? -3.719 10.936 -0.578 1.00 96.19 90 GLY A CA 1
ATOM 676 C C . GLY A 1 90 ? -3.043 9.571 -0.449 1.00 96.19 90 GLY A C 1
ATOM 677 O O . GLY A 1 90 ? -3.363 8.689 -1.244 1.00 96.19 90 GLY A O 1
ATOM 678 N N . THR A 1 91 ? -2.140 9.392 0.519 1.00 96.94 91 THR A N 1
ATOM 679 C CA . THR A 1 91 ? -1.437 8.137 0.797 1.00 96.94 91 THR A CA 1
ATOM 680 C C . THR A 1 91 ? -2.448 7.106 1.267 1.00 96.94 91 THR A C 1
ATOM 682 O O . THR A 1 91 ? -3.275 7.396 2.131 1.00 96.94 91 THR A O 1
ATOM 685 N N . THR A 1 92 ? -2.390 5.904 0.699 1.00 97.88 92 THR A N 1
ATOM 686 C CA . THR A 1 92 ? -3.136 4.744 1.195 1.00 97.88 92 THR A CA 1
ATOM 687 C C . THR A 1 92 ? -2.241 3.883 2.088 1.00 97.88 92 THR A C 1
ATOM 689 O O . THR A 1 92 ? -1.013 3.965 1.978 1.00 97.88 92 THR A O 1
ATOM 692 N N . PRO A 1 93 ? -2.803 2.976 2.910 1.00 98.06 93 PRO A N 1
ATOM 693 C CA . PRO A 1 93 ? -2.008 1.977 3.615 1.00 98.06 93 PRO A CA 1
ATOM 694 C C . PRO A 1 93 ? -1.083 1.179 2.687 1.00 98.06 93 PRO A C 1
ATOM 696 O O . PRO A 1 93 ? 0.026 0.840 3.088 1.00 98.06 93 PRO A O 1
ATOM 699 N N . LEU A 1 94 ? -1.497 0.913 1.439 1.00 98.50 94 LEU A N 1
ATOM 700 C CA . LEU A 1 94 ? -0.660 0.211 0.462 1.00 98.50 94 LEU A CA 1
ATOM 701 C C . LEU A 1 94 ? 0.560 1.045 0.064 1.00 98.50 94 LEU A C 1
ATOM 703 O O . LEU A 1 94 ? 1.674 0.534 0.132 1.00 98.50 94 LEU A O 1
ATOM 707 N N . VAL A 1 95 ? 0.365 2.319 -0.294 1.00 97.88 95 VAL A N 1
ATOM 708 C CA . VAL A 1 95 ? 1.477 3.233 -0.619 1.00 97.88 95 VAL A CA 1
ATOM 709 C C . VAL A 1 95 ? 2.428 3.350 0.573 1.00 97.88 95 VAL A C 1
ATOM 711 O O . VAL A 1 95 ? 3.631 3.177 0.415 1.00 97.88 95 VAL A O 1
ATOM 714 N N . MET A 1 96 ? 1.896 3.523 1.786 1.00 97.75 96 MET A N 1
ATOM 715 C CA . MET A 1 96 ? 2.709 3.594 3.002 1.00 97.75 96 MET A CA 1
ATOM 716 C C . MET A 1 96 ? 3.506 2.301 3.254 1.00 97.75 96 MET A C 1
ATOM 718 O O . MET A 1 96 ? 4.683 2.361 3.601 1.00 97.75 96 MET A O 1
ATOM 722 N N . ALA A 1 97 ? 2.905 1.122 3.066 1.00 98.19 97 ALA A N 1
ATOM 723 C CA . ALA A 1 97 ? 3.611 -0.153 3.209 1.00 98.19 97 ALA A CA 1
ATOM 724 C C . ALA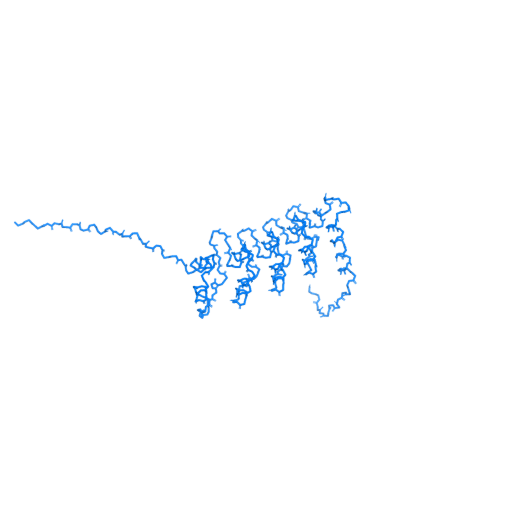 A 1 97 ? 4.743 -0.298 2.179 1.00 98.19 97 ALA A C 1
ATOM 726 O O . ALA A 1 97 ? 5.825 -0.782 2.524 1.00 98.19 97 ALA A O 1
ATOM 727 N N . VAL A 1 98 ? 4.518 0.164 0.943 1.00 98.25 98 VAL A N 1
ATOM 728 C CA . VAL A 1 98 ? 5.555 0.228 -0.092 1.00 98.25 98 VAL A CA 1
ATOM 729 C C . VAL A 1 98 ? 6.675 1.170 0.332 1.00 98.25 98 VAL A C 1
ATOM 731 O O . VAL A 1 98 ? 7.823 0.738 0.348 1.00 98.25 98 VAL A O 1
ATOM 734 N N . ASP A 1 99 ? 6.359 2.398 0.752 1.00 96.44 99 ASP A N 1
ATOM 735 C CA . ASP A 1 99 ? 7.334 3.410 1.182 1.00 96.44 99 ASP A CA 1
ATOM 736 C C . ASP A 1 99 ? 8.222 2.938 2.336 1.00 96.44 99 ASP A C 1
ATOM 738 O O . ASP A 1 99 ? 9.386 3.329 2.432 1.00 96.44 99 ASP A O 1
ATOM 742 N N . LEU A 1 100 ? 7.700 2.053 3.185 1.00 96.56 100 LEU A N 1
ATOM 743 C CA . LEU A 1 100 ? 8.418 1.450 4.308 1.00 96.56 100 LEU A CA 1
ATOM 744 C C . LEU A 1 100 ? 9.209 0.186 3.931 1.00 96.56 100 LEU A C 1
ATOM 746 O O . LEU A 1 100 ? 9.983 -0.307 4.754 1.00 96.56 100 LEU A O 1
ATOM 750 N N . GLY A 1 101 ? 9.027 -0.363 2.726 1.00 97.50 101 GLY A N 1
ATOM 751 C CA . GLY A 1 101 ? 9.599 -1.657 2.331 1.00 97.50 101 GLY A CA 1
ATOM 752 C C . GLY A 1 101 ? 8.989 -2.837 3.084 1.00 97.50 101 GLY A C 1
ATOM 753 O O . GLY A 1 101 ? 9.659 -3.835 3.345 1.00 97.50 101 GLY A O 1
ATOM 754 N N . PHE A 1 102 ? 7.738 -2.706 3.520 1.00 98.06 102 PHE A N 1
ATOM 755 C CA . PHE A 1 102 ? 7.070 -3.711 4.328 1.00 98.06 102 PHE A CA 1
ATOM 756 C C . PHE A 1 102 ? 6.382 -4.754 3.443 1.00 98.06 102 PHE A C 1
ATOM 758 O O . PHE A 1 102 ? 5.161 -4.742 3.287 1.00 98.06 102 PHE A O 1
ATOM 765 N N . ALA A 1 103 ? 7.175 -5.653 2.856 1.00 98.00 103 ALA A N 1
ATOM 766 C CA . ALA A 1 103 ? 6.708 -6.640 1.882 1.00 98.00 103 ALA A CA 1
ATOM 767 C C . ALA A 1 103 ? 5.525 -7.486 2.387 1.00 98.00 103 ALA A C 1
ATOM 769 O O . ALA A 1 103 ? 4.548 -7.662 1.663 1.00 98.00 103 ALA A O 1
ATOM 770 N N . GLU A 1 104 ? 5.545 -7.949 3.639 1.00 98.25 104 GLU A N 1
ATOM 771 C CA . GLU A 1 104 ? 4.442 -8.734 4.205 1.00 98.25 104 GLU A CA 1
ATOM 772 C C . GLU A 1 104 ? 3.150 -7.911 4.323 1.00 98.25 104 GLU A C 1
ATOM 774 O O . GLU A 1 104 ? 2.059 -8.413 4.052 1.00 98.25 104 GLU A O 1
ATOM 779 N N . GLY A 1 105 ? 3.268 -6.628 4.680 1.00 98.44 105 GLY A N 1
ATOM 780 C CA . GLY A 1 105 ? 2.145 -5.694 4.711 1.00 98.44 105 GLY A CA 1
ATOM 781 C C . GLY A 1 105 ? 1.584 -5.409 3.320 1.00 98.44 105 GLY A C 1
ATOM 782 O O . GLY A 1 105 ? 0.366 -5.388 3.152 1.00 98.44 105 GLY A O 1
ATOM 783 N N . VAL A 1 106 ? 2.450 -5.251 2.313 1.00 98.56 106 VAL A N 1
ATOM 784 C CA . VAL A 1 106 ? 2.038 -5.077 0.910 1.00 98.56 106 VAL A CA 1
ATOM 785 C C . VAL A 1 106 ? 1.261 -6.305 0.428 1.00 98.56 106 VAL A C 1
ATOM 787 O O . VAL A 1 106 ? 0.165 -6.156 -0.110 1.00 98.56 106 VAL A O 1
ATOM 790 N N . ASP A 1 107 ? 1.777 -7.515 0.660 1.00 98.50 107 ASP A N 1
ATOM 791 C CA . ASP A 1 107 ? 1.123 -8.766 0.246 1.00 98.50 107 ASP A CA 1
ATOM 792 C C . ASP A 1 107 ? -0.252 -8.910 0.903 1.00 98.50 107 ASP A C 1
ATOM 794 O O . ASP A 1 107 ? -1.252 -9.187 0.235 1.00 98.50 107 ASP A O 1
ATOM 798 N N . PHE A 1 108 ? -0.320 -8.648 2.209 1.00 98.62 108 PHE A N 1
ATOM 799 C CA . PHE A 1 108 ? -1.567 -8.688 2.957 1.00 98.62 108 PHE A CA 1
ATOM 800 C C . PHE A 1 108 ? -2.593 -7.668 2.447 1.00 98.62 108 PHE A C 1
ATOM 802 O O . PHE A 1 108 ? -3.760 -8.019 2.256 1.00 98.62 108 PHE A O 1
ATOM 809 N N . LEU A 1 109 ? -2.185 -6.421 2.201 1.00 98.50 109 LEU A N 1
ATOM 810 C CA . LEU A 1 109 ? -3.083 -5.369 1.723 1.00 98.50 109 LEU A CA 1
ATOM 811 C C . LEU A 1 109 ? -3.616 -5.673 0.319 1.00 98.50 109 LEU A C 1
ATOM 813 O O . LEU A 1 109 ? -4.819 -5.547 0.095 1.00 98.50 109 LEU A O 1
ATOM 817 N N . ILE A 1 110 ? -2.763 -6.146 -0.596 1.00 98.50 110 ILE A N 1
ATOM 818 C CA . ILE A 1 110 ? -3.178 -6.585 -1.938 1.00 98.50 110 ILE A CA 1
ATOM 819 C C . ILE A 1 110 ? -4.221 -7.704 -1.829 1.00 98.50 110 ILE A C 1
ATOM 821 O O . ILE A 1 110 ? -5.298 -7.608 -2.418 1.00 98.50 110 ILE A O 1
ATOM 825 N N . LYS A 1 111 ? -3.948 -8.739 -1.022 1.00 98.25 111 LYS A N 1
ATOM 826 C CA . LYS A 1 111 ? -4.889 -9.851 -0.787 1.00 98.25 111 LYS A CA 1
ATOM 827 C C . LYS A 1 111 ? -6.194 -9.405 -0.127 1.00 98.25 111 LYS A C 1
ATOM 829 O O . LYS A 1 111 ? -7.221 -10.046 -0.324 1.00 98.25 111 LYS A O 1
ATOM 834 N N . SER A 1 112 ? -6.160 -8.304 0.618 1.00 97.88 112 SER A N 1
ATOM 835 C CA . SER A 1 112 ? -7.325 -7.704 1.273 1.00 97.88 112 SER A CA 1
ATOM 836 C C . SER A 1 112 ? -8.105 -6.735 0.370 1.00 97.88 112 SER A C 1
ATOM 838 O O . SER A 1 112 ? -9.021 -6.068 0.846 1.00 97.88 112 SER A O 1
ATOM 840 N N . GLY A 1 113 ? -7.770 -6.641 -0.923 1.00 97.12 113 GLY A N 1
ATOM 841 C CA . GLY A 1 113 ? -8.494 -5.810 -1.891 1.00 97.12 113 GLY A CA 1
ATOM 842 C C . GLY A 1 113 ? -8.018 -4.357 -1.964 1.00 97.12 113 GLY A C 1
ATOM 843 O O . GLY A 1 113 ? -8.791 -3.468 -2.341 1.00 97.12 113 GLY A O 1
ATOM 844 N N . ALA A 1 114 ? -6.763 -4.086 -1.595 1.00 97.81 114 ALA A N 1
ATOM 845 C CA . ALA A 1 114 ? -6.161 -2.783 -1.849 1.00 97.81 114 ALA A CA 1
ATOM 846 C C . ALA A 1 114 ? -6.062 -2.512 -3.360 1.00 97.81 114 ALA A C 1
ATOM 848 O O . ALA A 1 114 ? -5.677 -3.376 -4.150 1.00 97.81 114 ALA A O 1
ATOM 849 N N . ARG A 1 115 ? -6.399 -1.289 -3.766 1.00 97.94 115 ARG A N 1
ATOM 850 C CA . ARG A 1 115 ? -6.304 -0.827 -5.151 1.00 97.94 115 ARG A CA 1
ATOM 851 C C . ARG A 1 115 ? -4.843 -0.563 -5.500 1.00 97.94 115 ARG A C 1
ATOM 853 O O . ARG A 1 115 ? -4.255 0.411 -5.041 1.00 97.94 115 ARG A O 1
ATOM 860 N N . VAL A 1 116 ? -4.283 -1.430 -6.337 1.00 97.38 116 VAL A N 1
ATOM 861 C CA . VAL A 1 116 ? -2.849 -1.456 -6.677 1.00 97.38 116 VAL A CA 1
ATOM 862 C C . VAL A 1 116 ? -2.346 -0.239 -7.451 1.00 97.38 116 VAL A C 1
ATOM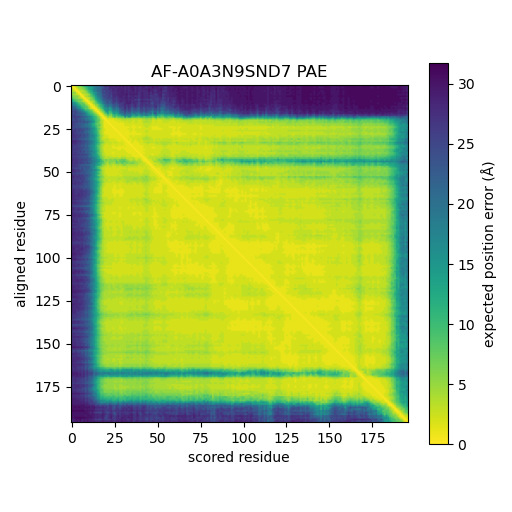 864 O O . VAL A 1 116 ? -1.153 0.040 -7.413 1.00 97.38 116 VAL A O 1
ATOM 867 N N . ASP A 1 117 ? -3.248 0.501 -8.099 1.00 96.31 117 ASP A N 1
ATOM 868 C CA . ASP A 1 117 ? -2.927 1.694 -8.889 1.00 96.31 117 ASP A CA 1
ATOM 869 C C . ASP A 1 117 ? -3.463 2.997 -8.271 1.00 96.31 117 ASP A C 1
ATOM 871 O O . ASP A 1 117 ? -3.401 4.039 -8.915 1.00 96.31 117 ASP A O 1
ATOM 875 N N . GLU A 1 118 ? -4.038 2.984 -7.064 1.00 95.44 118 GLU A N 1
ATOM 876 C CA . GLU A 1 118 ? -4.582 4.208 -6.453 1.00 95.44 118 GLU A CA 1
ATOM 877 C C . GLU A 1 118 ? -3.446 5.207 -6.149 1.00 95.44 118 GLU A C 1
ATOM 879 O O . GLU A 1 118 ? -2.562 4.877 -5.355 1.00 95.44 118 GLU A O 1
ATOM 884 N N . PRO A 1 119 ? -3.444 6.410 -6.754 1.00 94.94 119 PRO A N 1
ATOM 885 C CA . PRO A 1 119 ? -2.337 7.339 -6.608 1.00 94.94 119 PRO A CA 1
ATOM 886 C C . PRO A 1 119 ? -2.475 8.229 -5.365 1.00 94.94 119 PRO A C 1
ATOM 888 O O . PRO A 1 119 ? -3.578 8.548 -4.898 1.00 94.94 119 PRO A O 1
ATOM 891 N N . ASN A 1 120 ? -1.340 8.712 -4.868 1.00 95.44 120 ASN A N 1
ATOM 892 C CA . ASN A 1 120 ? -1.303 9.800 -3.889 1.00 95.44 120 ASN A CA 1
ATOM 893 C C . ASN A 1 120 ? -1.623 11.165 -4.554 1.00 95.44 120 ASN A C 1
ATOM 895 O O . ASN A 1 120 ? -1.973 11.245 -5.734 1.00 95.44 120 ASN A O 1
ATOM 899 N N . ASN A 1 121 ? -1.535 12.268 -3.804 1.00 97.06 121 ASN A N 1
ATOM 900 C CA . ASN A 1 121 ? -1.846 13.602 -4.338 1.00 97.06 121 ASN A CA 1
ATOM 901 C C . ASN A 1 121 ? -0.822 14.122 -5.368 1.00 97.06 121 ASN A C 1
ATOM 903 O O . ASN A 1 121 ? -1.141 15.053 -6.107 1.00 97.06 121 ASN A O 1
ATOM 907 N N . THR A 1 122 ? 0.377 13.536 -5.448 1.00 95.62 122 THR A N 1
ATOM 908 C CA . THR A 1 122 ? 1.378 13.822 -6.494 1.00 95.62 122 THR A CA 1
ATOM 909 C C . THR A 1 122 ? 1.183 12.954 -7.742 1.00 95.62 122 THR A C 1
ATOM 911 O O . THR A 1 122 ? 1.917 13.103 -8.716 1.00 95.62 122 THR A O 1
ATOM 914 N N . GLY A 1 123 ? 0.156 12.099 -7.759 1.00 96.50 123 GLY A N 1
ATOM 915 C CA . GLY A 1 123 ? -0.133 11.197 -8.871 1.00 96.50 123 GLY A CA 1
ATOM 916 C C . GLY A 1 123 ? 0.701 9.915 -8.847 1.00 96.50 123 GLY A C 1
ATOM 917 O O . GLY A 1 123 ? 0.513 9.063 -9.711 1.00 96.50 123 GLY A O 1
ATOM 918 N N . GLU A 1 124 ? 1.592 9.746 -7.869 1.00 97.38 124 GLU A N 1
ATOM 919 C CA . GLU A 1 124 ? 2.451 8.570 -7.776 1.00 97.38 124 GLU A CA 1
ATOM 920 C C . GLU A 1 124 ? 1.629 7.344 -7.374 1.00 97.38 124 GLU A C 1
ATOM 922 O O . GLU A 1 124 ? 0.865 7.364 -6.403 1.00 97.38 124 GLU A O 1
ATOM 927 N N . THR A 1 125 ? 1.781 6.270 -8.146 1.00 97.94 125 THR A N 1
ATOM 928 C CA . THR A 1 125 ? 1.181 4.965 -7.864 1.00 97.94 125 THR A CA 1
ATOM 929 C C . THR A 1 125 ? 2.078 4.166 -6.915 1.00 97.94 125 THR A C 1
ATOM 931 O O . THR A 1 125 ? 3.290 4.387 -6.895 1.00 97.94 125 THR A O 1
ATOM 934 N N . PRO A 1 126 ? 1.549 3.149 -6.205 1.00 98.12 126 PRO A N 1
ATOM 935 C CA . PRO A 1 126 ? 2.378 2.242 -5.412 1.00 98.12 126 PRO A CA 1
ATOM 936 C C . PRO A 1 126 ? 3.576 1.669 -6.188 1.00 98.12 126 PRO A C 1
ATOM 938 O O . PRO A 1 126 ? 4.646 1.469 -5.618 1.00 98.12 126 PRO A O 1
ATOM 941 N N . LEU A 1 127 ? 3.426 1.425 -7.495 1.00 98.44 127 LEU A N 1
ATOM 942 C CA . LEU A 1 127 ? 4.513 0.919 -8.331 1.00 98.44 127 LEU A CA 1
ATOM 943 C C . LEU A 1 127 ? 5.610 1.970 -8.573 1.00 98.44 127 LEU A C 1
ATOM 945 O O . LEU A 1 127 ? 6.784 1.609 -8.555 1.00 98.44 127 LEU A O 1
ATOM 949 N N . ILE A 1 128 ? 5.262 3.253 -8.734 1.00 98.25 128 ILE A N 1
ATOM 950 C CA . ILE A 1 128 ? 6.244 4.350 -8.823 1.00 98.25 128 ILE A CA 1
ATOM 951 C C . ILE A 1 128 ? 7.063 4.428 -7.525 1.00 98.25 128 ILE A C 1
ATOM 953 O O . ILE A 1 128 ? 8.294 4.387 -7.573 1.00 98.25 128 ILE A O 1
ATOM 957 N N . ASN A 1 129 ? 6.400 4.407 -6.364 1.00 97.62 129 ASN A N 1
ATOM 958 C CA . ASN A 1 129 ? 7.068 4.388 -5.058 1.00 97.62 129 ASN A CA 1
ATOM 959 C C . ASN A 1 129 ? 8.015 3.179 -4.909 1.00 97.62 129 ASN A C 1
ATOM 961 O O . ASN A 1 129 ? 9.147 3.316 -4.439 1.00 97.62 129 ASN A O 1
ATOM 965 N N . ALA A 1 130 ? 7.598 1.991 -5.362 1.00 97.94 130 ALA A N 1
ATOM 966 C CA . ALA A 1 130 ? 8.432 0.788 -5.327 1.00 97.94 130 ALA A CA 1
ATOM 967 C C . ALA A 1 130 ? 9.678 0.900 -6.230 1.00 97.94 130 ALA A C 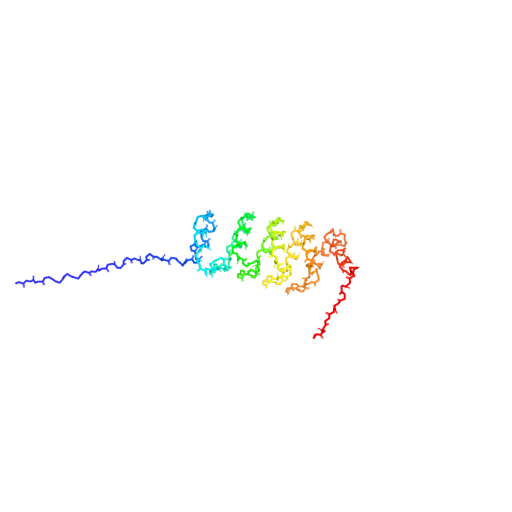1
ATOM 969 O O . ALA A 1 130 ? 10.763 0.456 -5.841 1.00 97.94 130 ALA A O 1
ATOM 970 N N . VAL A 1 131 ? 9.544 1.531 -7.405 1.00 97.50 131 VAL A N 1
ATOM 971 C CA . VAL A 1 131 ? 10.663 1.822 -8.317 1.00 97.50 131 VAL A CA 1
ATOM 972 C C . VAL A 1 131 ? 11.650 2.802 -7.685 1.00 97.50 131 VAL A C 1
ATOM 974 O O . VAL A 1 131 ? 12.849 2.526 -7.694 1.00 97.50 131 VAL A O 1
ATOM 977 N N . HIS A 1 132 ? 11.182 3.886 -7.056 1.00 95.38 132 HIS A N 1
ATOM 978 C CA . HIS A 1 132 ? 12.059 4.826 -6.342 1.00 95.38 132 HIS A CA 1
ATOM 979 C C . HIS A 1 132 ? 12.865 4.153 -5.227 1.00 95.38 132 HIS A C 1
ATOM 981 O O . HIS A 1 132 ? 14.032 4.482 -5.009 1.00 95.38 132 HIS A O 1
ATOM 987 N N . ARG A 1 133 ? 12.271 3.157 -4.566 1.00 94.62 133 ARG A N 1
ATOM 988 C CA . ARG A 1 133 ? 12.938 2.346 -3.542 1.00 94.62 133 ARG A CA 1
ATOM 989 C C . ARG A 1 133 ? 13.873 1.273 -4.092 1.00 94.62 133 ARG A C 1
ATOM 991 O O . ARG A 1 133 ? 14.647 0.714 -3.318 1.00 94.62 133 ARG A O 1
ATOM 998 N N . ARG A 1 134 ? 13.802 0.969 -5.392 1.00 93.88 134 ARG A N 1
ATOM 999 C CA . ARG A 1 134 ? 14.517 -0.140 -6.048 1.00 93.88 134 ARG A CA 1
ATOM 1000 C C . ARG A 1 134 ? 14.237 -1.504 -5.395 1.00 93.88 134 ARG A C 1
ATOM 1002 O O . ARG A 1 134 ? 15.096 -2.385 -5.383 1.00 93.88 134 ARG A O 1
ATOM 1009 N N . ASP A 1 135 ? 13.036 -1.687 -4.844 1.00 95.88 135 ASP A N 1
ATOM 1010 C CA . ASP A 1 135 ? 12.656 -2.914 -4.137 1.00 95.88 135 ASP A CA 1
ATOM 1011 C C . ASP A 1 135 ? 12.029 -3.931 -5.100 1.00 95.88 135 ASP A C 1
ATOM 1013 O O . ASP A 1 135 ? 10.822 -3.940 -5.354 1.00 95.88 135 ASP A O 1
ATOM 1017 N N . MET A 1 136 ? 12.871 -4.808 -5.654 1.00 96.56 136 MET A N 1
ATOM 1018 C CA . MET A 1 136 ? 12.463 -5.803 -6.653 1.00 96.56 136 MET A CA 1
ATOM 1019 C C . MET A 1 136 ? 11.395 -6.783 -6.158 1.00 96.56 136 MET A C 1
ATOM 1021 O O . MET A 1 136 ? 10.646 -7.327 -6.972 1.00 96.56 136 MET A O 1
ATOM 1025 N N . ALA A 1 137 ? 11.327 -7.058 -4.852 1.00 97.75 137 ALA A N 1
ATOM 1026 C CA . ALA A 1 137 ? 10.312 -7.956 -4.312 1.00 97.75 137 ALA A CA 1
ATOM 1027 C C . ALA A 1 137 ? 8.930 -7.296 -4.389 1.00 97.75 137 ALA A C 1
ATOM 1029 O O . ALA A 1 137 ? 7.995 -7.879 -4.940 1.00 97.75 137 ALA A O 1
ATOM 1030 N N . ILE A 1 138 ? 8.831 -6.050 -3.924 1.00 98.38 138 ILE A N 1
ATOM 1031 C CA . ILE A 1 138 ? 7.586 -5.276 -3.954 1.00 98.38 138 ILE A CA 1
ATOM 1032 C C . ILE A 1 138 ? 7.165 -4.951 -5.391 1.00 98.38 138 ILE A C 1
ATOM 1034 O O . ILE A 1 138 ? 5.989 -5.100 -5.721 1.00 98.38 138 ILE A O 1
ATOM 1038 N N . ILE A 1 139 ? 8.111 -4.591 -6.268 1.00 98.38 139 ILE A N 1
ATOM 1039 C CA . ILE A 1 139 ? 7.846 -4.374 -7.701 1.00 98.38 139 ILE A CA 1
ATOM 1040 C C . ILE A 1 139 ? 7.163 -5.605 -8.304 1.00 98.38 139 ILE A C 1
ATOM 1042 O O . ILE A 1 139 ? 6.084 -5.496 -8.886 1.00 98.38 139 ILE A O 1
ATOM 1046 N N . ARG A 1 140 ? 7.736 -6.798 -8.104 1.00 98.06 140 ARG A N 1
ATOM 1047 C CA . ARG A 1 140 ? 7.159 -8.049 -8.616 1.00 98.06 140 ARG A CA 1
ATOM 1048 C C . ARG A 1 140 ? 5.780 -8.343 -8.043 1.00 98.06 140 ARG A C 1
ATOM 1050 O O . ARG A 1 140 ? 4.906 -8.804 -8.776 1.00 98.06 140 ARG A O 1
ATOM 1057 N N . MET A 1 141 ? 5.564 -8.075 -6.758 1.00 98.19 141 MET A N 1
ATOM 1058 C CA . MET A 1 141 ? 4.255 -8.259 -6.132 1.00 98.19 141 MET A CA 1
ATOM 1059 C C . MET A 1 141 ? 3.188 -7.351 -6.745 1.00 98.19 141 MET A C 1
ATOM 1061 O O . MET A 1 141 ? 2.108 -7.833 -7.081 1.00 98.19 141 MET A O 1
ATOM 1065 N N . LEU A 1 142 ? 3.494 -6.065 -6.933 1.00 98.25 142 LEU A N 1
ATOM 1066 C CA . LEU A 1 142 ? 2.572 -5.092 -7.523 1.00 98.25 142 LEU A CA 1
ATOM 1067 C C . LEU A 1 142 ? 2.278 -5.410 -8.995 1.00 98.25 142 LEU A C 1
ATOM 1069 O O . LEU A 1 142 ? 1.115 -5.427 -9.392 1.00 98.25 142 LEU A O 1
ATOM 1073 N N . LEU A 1 143 ? 3.304 -5.746 -9.785 1.00 97.88 143 LEU A N 1
ATOM 1074 C CA . LEU A 1 143 ? 3.147 -6.163 -11.184 1.00 97.88 143 LEU A CA 1
ATOM 1075 C C . LEU A 1 143 ? 2.279 -7.420 -11.306 1.00 97.88 143 LEU A C 1
ATOM 1077 O O . LEU A 1 143 ? 1.351 -7.466 -12.110 1.00 97.88 143 LEU A O 1
ATOM 1081 N N . LYS A 1 144 ? 2.525 -8.430 -10.462 1.00 96.75 144 LYS A N 1
ATOM 1082 C CA . LYS A 1 144 ? 1.708 -9.652 -10.411 1.00 96.75 144 LYS A CA 1
ATOM 1083 C C . LYS A 1 144 ? 0.258 -9.366 -10.015 1.00 96.75 144 LYS A C 1
ATOM 1085 O O . LYS A 1 144 ? -0.642 -10.081 -10.449 1.00 96.75 144 LYS A O 1
ATOM 1090 N N . ALA A 1 145 ? 0.036 -8.342 -9.197 1.00 96.31 145 ALA A N 1
ATOM 1091 C CA . ALA A 1 145 ? -1.288 -7.893 -8.792 1.00 96.31 145 ALA A CA 1
ATOM 1092 C C . ALA A 1 145 ? -1.980 -6.989 -9.834 1.00 96.31 145 ALA A C 1
ATOM 1094 O O . ALA A 1 145 ? -3.106 -6.557 -9.603 1.00 96.31 145 ALA A O 1
ATOM 1095 N N . GLY A 1 146 ? -1.342 -6.743 -10.985 1.00 95.81 146 GLY A N 1
ATOM 1096 C CA . GLY A 1 146 ? -1.926 -6.016 -12.110 1.00 95.81 146 GLY A CA 1
ATOM 1097 C C . GLY A 1 146 ? -1.696 -4.507 -12.093 1.00 95.81 146 GLY A C 1
ATOM 1098 O O . GLY A 1 146 ? -2.419 -3.804 -12.792 1.00 95.81 146 GLY A O 1
ATOM 1099 N N . ALA A 1 147 ? -0.724 -4.005 -11.322 1.00 97.25 147 ALA A N 1
ATOM 1100 C CA . ALA A 1 147 ? -0.358 -2.590 -11.361 1.00 97.25 147 ALA A CA 1
ATOM 1101 C C . ALA A 1 147 ? 0.088 -2.175 -12.772 1.00 97.25 147 ALA A C 1
ATOM 1103 O O . ALA A 1 147 ? 0.887 -2.876 -13.401 1.00 97.25 147 ALA A O 1
ATOM 1104 N N . ASN A 1 148 ? -0.407 -1.036 -13.258 1.00 97.25 148 ASN A N 1
ATOM 1105 C CA . ASN A 1 148 ? -0.096 -0.523 -14.588 1.00 97.25 148 ASN A CA 1
A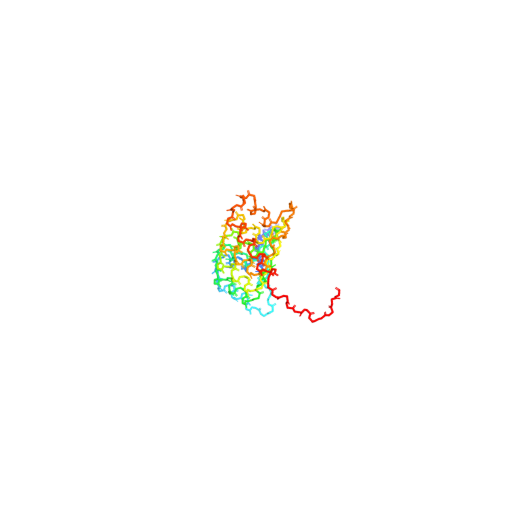TOM 1106 C C . ASN A 1 148 ? 1.250 0.235 -14.593 1.00 97.25 148 ASN A C 1
ATOM 1108 O O . ASN A 1 148 ? 1.319 1.351 -14.067 1.00 97.25 148 ASN A O 1
ATOM 1112 N N . PRO A 1 149 ? 2.310 -0.288 -15.244 1.00 97.44 149 PRO A N 1
ATOM 1113 C CA . PRO A 1 149 ? 3.626 0.354 -15.247 1.00 97.44 149 PRO A CA 1
ATOM 1114 C C . PRO A 1 149 ? 3.710 1.619 -16.097 1.00 97.44 149 PRO A C 1
ATOM 1116 O O . PRO A 1 149 ? 4.671 2.368 -15.940 1.00 97.44 149 PRO A O 1
ATOM 1119 N N . GLU A 1 150 ? 2.735 1.839 -16.984 1.00 97.00 150 GLU A N 1
ATOM 1120 C CA . GLU A 1 150 ? 2.664 2.975 -17.911 1.00 97.00 150 GLU A CA 1
ATOM 1121 C C . GLU A 1 150 ? 1.744 4.094 -17.394 1.00 97.00 150 GLU A C 1
ATOM 1123 O O . GLU A 1 150 ? 1.599 5.122 -18.051 1.00 97.00 150 GLU A O 1
ATOM 1128 N N . ARG A 1 151 ? 1.119 3.936 -16.216 1.00 96.81 151 ARG A N 1
ATOM 1129 C CA . ARG A 1 151 ? 0.301 4.999 -15.619 1.00 96.81 151 ARG A CA 1
ATOM 1130 C C . ARG A 1 151 ? 1.199 6.171 -15.187 1.00 96.81 151 ARG A C 1
ATOM 1132 O O . ARG A 1 151 ? 2.066 5.953 -14.339 1.00 96.81 151 ARG A O 1
ATOM 1139 N N . PRO A 1 152 ? 0.999 7.389 -15.724 1.00 96.81 152 PRO A N 1
ATOM 1140 C CA . PRO A 1 152 ? 1.826 8.535 -15.371 1.00 96.81 152 PRO A CA 1
ATOM 1141 C C . PRO A 1 152 ? 1.392 9.172 -14.046 1.00 96.81 152 PRO A C 1
ATOM 1143 O O . PRO A 1 152 ? 0.205 9.179 -13.706 1.00 96.81 152 PRO A O 1
ATOM 1146 N N . ASP A 1 153 ? 2.364 9.742 -13.338 1.00 97.62 153 ASP A N 1
ATOM 1147 C CA . ASP A 1 153 ? 2.157 10.680 -12.235 1.00 97.62 153 ASP A CA 1
ATOM 1148 C C . ASP A 1 153 ? 1.821 12.101 -12.735 1.00 97.62 153 ASP A C 1
ATOM 1150 O O . ASP A 1 153 ? 1.680 12.352 -13.938 1.00 97.62 153 ASP A O 1
ATOM 1154 N N . ASN A 1 154 ? 1.729 13.071 -11.817 1.00 97.94 154 ASN A N 1
ATOM 1155 C CA . ASN A 1 154 ? 1.448 14.466 -12.176 1.00 97.94 154 ASN A CA 1
ATOM 1156 C C . ASN A 1 154 ? 2.603 15.153 -12.932 1.00 97.94 154 ASN A C 1
ATOM 1158 O O . ASN A 1 154 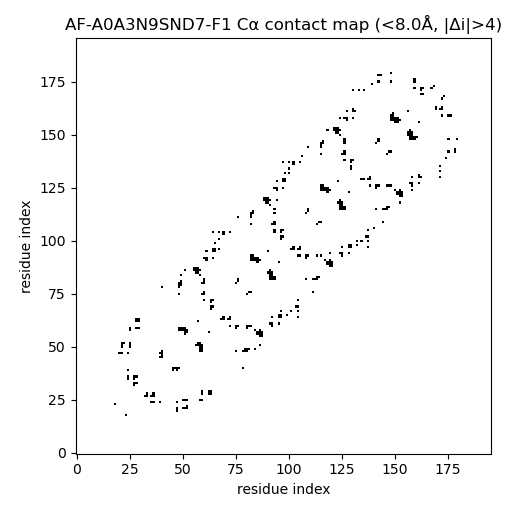? 2.404 16.234 -13.486 1.00 97.94 154 ASN A O 1
ATOM 1162 N N . SER A 1 155 ? 3.793 14.547 -12.970 1.00 96.81 155 SER A N 1
ATOM 1163 C CA . SER A 1 155 ? 4.934 15.005 -13.774 1.00 96.81 155 SER A CA 1
ATOM 1164 C C . SER A 1 155 ? 4.919 14.416 -15.190 1.00 96.81 155 SER A C 1
ATOM 1166 O O . SER A 1 155 ? 5.801 14.725 -15.994 1.00 96.81 155 SER A O 1
ATOM 1168 N N . GLY A 1 156 ? 3.943 13.559 -15.504 1.00 97.38 156 GLY A N 1
ATOM 1169 C CA . GLY A 1 156 ? 3.845 12.857 -16.779 1.00 97.38 156 GLY A CA 1
ATOM 1170 C C . GLY A 1 156 ? 4.792 11.663 -16.899 1.00 97.38 156 GLY A C 1
ATOM 1171 O O . GLY A 1 156 ? 5.021 11.204 -18.016 1.00 97.38 156 GLY A O 1
ATOM 1172 N N . ARG A 1 157 ? 5.365 11.171 -15.791 1.00 97.62 157 ARG A N 1
ATOM 1173 C CA . ARG A 1 157 ? 6.280 10.021 -15.784 1.00 97.62 157 ARG A CA 1
ATOM 1174 C C . ARG A 1 157 ? 5.626 8.815 -15.134 1.00 97.62 157 ARG A C 1
ATOM 1176 O O . ARG A 1 157 ? 5.007 8.912 -14.081 1.00 97.62 157 ARG A O 1
ATOM 1183 N N . SER A 1 158 ? 5.780 7.664 -15.768 1.00 97.62 158 SER A N 1
ATOM 1184 C CA . SER A 1 158 ? 5.316 6.380 -15.254 1.00 97.62 158 SER A CA 1
ATOM 1185 C C . SER A 1 158 ? 6.414 5.633 -14.490 1.00 97.62 158 SER A C 1
ATOM 1187 O O . SER A 1 158 ? 7.592 6.001 -14.531 1.00 97.62 158 SER A O 1
ATOM 1189 N N . ALA A 1 159 ? 6.052 4.535 -13.820 1.00 97.38 159 ALA A N 1
ATOM 1190 C CA . ALA A 1 159 ? 7.025 3.668 -13.151 1.00 97.38 159 ALA A CA 1
ATOM 1191 C C . ALA A 1 159 ? 8.085 3.141 -14.132 1.00 97.38 159 ALA A C 1
ATOM 1193 O O . ALA A 1 159 ? 9.272 3.078 -13.804 1.00 97.38 159 ALA A O 1
ATOM 1194 N N . ARG A 1 160 ? 7.665 2.815 -15.361 1.00 96.75 160 ARG A N 1
ATOM 1195 C CA . ARG A 1 160 ? 8.567 2.403 -16.434 1.00 96.75 160 ARG A CA 1
ATOM 1196 C C . ARG A 1 160 ? 9.517 3.526 -16.855 1.00 96.75 160 ARG A C 1
ATOM 1198 O O . ARG A 1 160 ? 10.703 3.261 -17.047 1.00 96.75 160 ARG A O 1
ATOM 1205 N N . ASP A 1 161 ? 9.027 4.762 -16.967 1.00 96.88 161 ASP A N 1
ATOM 1206 C CA . ASP A 1 161 ? 9.864 5.913 -17.338 1.00 96.88 161 ASP A CA 1
ATOM 1207 C C . ASP A 1 161 ? 10.939 6.171 -16.287 1.00 96.88 161 ASP A C 1
ATOM 1209 O O . ASP A 1 161 ? 12.105 6.346 -16.636 1.00 96.88 161 ASP A O 1
ATOM 1213 N N . TYR A 1 162 ? 10.579 6.124 -15.000 1.00 96.19 162 TYR A N 1
ATOM 1214 C CA . TYR A 1 162 ? 11.547 6.246 -13.911 1.00 96.19 162 TYR A CA 1
ATOM 1215 C C . TYR A 1 162 ? 12.576 5.112 -13.917 1.00 96.19 162 TYR A C 1
ATOM 1217 O O . TYR A 1 162 ? 13.769 5.381 -13.783 1.00 96.19 162 TYR A O 1
ATOM 1225 N N . ALA A 1 163 ? 12.152 3.865 -14.144 1.00 95.50 163 ALA A N 1
ATOM 1226 C CA . ALA A 1 163 ? 13.066 2.730 -14.261 1.00 95.50 163 ALA A CA 1
ATOM 1227 C C . ALA A 1 163 ? 14.041 2.869 -15.445 1.00 95.50 163 ALA A C 1
ATOM 1229 O O . ALA A 1 163 ? 15.187 2.426 -15.357 1.00 95.50 163 ALA A O 1
ATOM 1230 N N . ALA A 1 164 ? 13.613 3.506 -16.540 1.00 95.00 164 ALA A N 1
ATOM 1231 C CA . ALA A 1 164 ? 14.448 3.739 -17.715 1.00 95.00 164 ALA A CA 1
ATOM 1232 C C . ALA A 1 164 ? 15.541 4.800 -17.502 1.00 95.00 164 ALA A C 1
ATOM 1234 O O . ALA A 1 164 ? 16.560 4.763 -18.197 1.00 95.00 164 ALA A O 1
ATOM 1235 N N . LEU A 1 165 ? 15.377 5.711 -16.533 1.00 92.44 165 LEU A N 1
ATOM 1236 C CA . LEU A 1 165 ? 16.394 6.719 -16.197 1.00 92.44 165 LEU A CA 1
ATOM 1237 C C . LEU A 1 165 ? 17.673 6.100 -15.622 1.00 92.44 165 LEU A C 1
ATOM 1239 O O . LEU A 1 165 ? 18.746 6.678 -15.772 1.00 92.44 165 LEU A O 1
ATOM 1243 N N . ASP A 1 166 ? 17.570 4.913 -15.023 1.00 84.75 166 ASP A N 1
ATOM 1244 C CA . ASP A 1 166 ? 18.718 4.147 -14.524 1.00 84.75 166 ASP A CA 1
ATOM 1245 C C . ASP A 1 166 ? 19.569 3.531 -15.648 1.00 84.75 166 ASP A C 1
ATOM 1247 O O . ASP A 1 166 ? 20.655 3.007 -15.399 1.00 84.75 166 ASP A O 1
ATOM 1251 N N . GLY A 1 167 ? 19.091 3.598 -16.893 1.00 83.81 167 GLY A N 1
ATOM 1252 C CA . GLY A 1 167 ? 19.767 3.086 -18.077 1.00 83.81 167 GLY A CA 1
ATOM 1253 C C . GLY A 1 167 ? 19.112 1.835 -18.664 1.00 83.81 167 GLY A C 1
ATOM 1254 O O . GLY A 1 167 ? 18.283 1.166 -18.050 1.00 83.81 167 GLY A O 1
ATOM 1255 N N . LYS A 1 168 ? 19.517 1.503 -19.897 1.00 75.38 168 LYS A N 1
ATOM 1256 C CA . LYS A 1 168 ? 18.910 0.433 -20.714 1.00 75.38 168 LYS A CA 1
ATOM 1257 C C . LYS A 1 168 ? 19.051 -0.979 -20.131 1.00 75.38 168 LYS A C 1
ATOM 1259 O O . LYS A 1 168 ? 18.267 -1.840 -20.500 1.00 75.38 168 LYS A O 1
ATOM 1264 N N . ASN A 1 169 ? 20.014 -1.190 -19.233 1.00 79.56 169 ASN A N 1
ATOM 1265 C CA . ASN A 1 169 ? 20.297 -2.482 -18.594 1.00 79.56 169 ASN A CA 1
ATOM 1266 C C . ASN A 1 169 ? 19.849 -2.495 -17.119 1.00 79.56 169 ASN A C 1
ATOM 1268 O O . ASN A 1 169 ? 20.423 -3.200 -16.290 1.00 79.56 169 ASN A O 1
ATOM 1272 N N . SER A 1 170 ? 18.892 -1.637 -16.753 1.00 90.81 170 SER A N 1
ATOM 1273 C CA . SER A 1 170 ? 18.333 -1.623 -15.403 1.00 90.81 170 SER A CA 1
ATOM 1274 C C . SER A 1 170 ? 17.523 -2.896 -15.171 1.00 90.81 170 SER A C 1
ATOM 1276 O O . SER A 1 170 ? 16.549 -3.151 -15.876 1.00 90.81 170 SER A O 1
ATOM 1278 N N . ALA A 1 171 ? 17.876 -3.663 -14.136 1.00 93.94 171 ALA A N 1
ATOM 1279 C CA . ALA A 1 171 ? 17.127 -4.859 -13.742 1.00 93.94 171 ALA A CA 1
ATOM 1280 C C . ALA A 1 171 ? 15.646 -4.550 -13.444 1.00 93.94 171 ALA A C 1
ATOM 1282 O O . ALA A 1 171 ? 14.775 -5.385 -13.681 1.00 93.94 171 ALA A O 1
ATOM 1283 N N . VAL A 1 172 ? 15.353 -3.338 -12.956 1.00 95.19 172 VAL A N 1
ATOM 1284 C CA . VAL A 1 172 ? 13.979 -2.875 -12.714 1.00 95.19 172 VAL A CA 1
ATOM 1285 C C . VAL A 1 172 ? 13.238 -2.672 -14.035 1.00 95.19 172 VAL A C 1
ATOM 1287 O O . VAL A 1 172 ? 12.097 -3.112 -14.170 1.00 95.19 172 VAL A O 1
ATOM 1290 N N . LEU A 1 173 ? 13.883 -2.033 -15.018 1.00 95.75 173 LEU A N 1
ATOM 1291 C CA . LEU A 1 173 ? 13.291 -1.820 -16.338 1.00 95.75 173 LEU A CA 1
ATOM 1292 C C . LEU A 1 173 ? 13.028 -3.155 -17.043 1.00 95.75 173 LEU A C 1
ATOM 1294 O O . LEU A 1 173 ? 11.943 -3.354 -17.581 1.00 95.75 173 LEU A O 1
ATOM 1298 N N . GLU A 1 174 ? 13.997 -4.072 -17.005 1.00 95.00 174 GLU A N 1
ATOM 1299 C CA . GLU A 1 174 ? 13.860 -5.406 -17.595 1.00 95.00 174 GLU A CA 1
ATOM 1300 C C . GLU A 1 174 ? 12.694 -6.187 -16.976 1.00 95.00 174 GLU A C 1
ATOM 1302 O O . GLU A 1 174 ? 11.899 -6.785 -17.700 1.00 95.00 174 GLU A O 1
ATOM 1307 N N . GLU A 1 175 ? 12.544 -6.155 -15.649 1.00 95.75 175 GLU A N 1
ATOM 1308 C CA . GLU A 1 175 ? 11.429 -6.805 -14.954 1.00 95.75 175 GLU A CA 1
ATOM 1309 C C . GLU A 1 175 ? 10.076 -6.210 -15.357 1.00 95.75 175 GLU A C 1
ATOM 1311 O O . GLU A 1 175 ? 9.146 -6.957 -15.669 1.00 95.75 175 GLU A O 1
ATOM 1316 N N . ILE A 1 176 ? 9.970 -4.879 -15.414 1.00 95.75 176 ILE A N 1
ATOM 1317 C CA . ILE A 1 176 ? 8.752 -4.193 -15.860 1.00 95.75 176 ILE A CA 1
ATOM 1318 C C . ILE A 1 176 ? 8.417 -4.579 -17.307 1.00 95.75 176 ILE A C 1
ATOM 1320 O O . ILE A 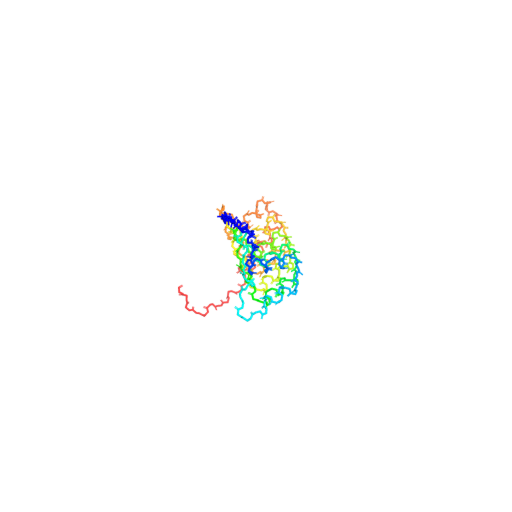1 176 ? 7.285 -4.973 -17.594 1.00 95.75 176 ILE A O 1
ATOM 1324 N N . ASP A 1 177 ? 9.391 -4.527 -18.217 1.00 94.88 177 ASP A N 1
ATOM 1325 C CA . ASP A 1 177 ? 9.195 -4.882 -19.625 1.00 94.88 177 ASP A CA 1
ATOM 1326 C C . ASP A 1 177 ? 8.775 -6.349 -19.794 1.00 94.88 177 ASP A C 1
ATOM 1328 O O . ASP A 1 177 ? 7.911 -6.663 -20.621 1.00 94.88 177 ASP A O 1
ATOM 1332 N N . ASN A 1 178 ? 9.344 -7.254 -18.998 1.00 94.44 178 ASN A N 1
ATOM 1333 C CA . ASN A 1 178 ? 8.975 -8.666 -19.000 1.00 94.44 178 ASN A CA 1
ATOM 1334 C C . ASN A 1 178 ? 7.550 -8.883 -18.476 1.00 94.44 178 ASN A C 1
ATOM 1336 O O . ASN A 1 178 ? 6.779 -9.614 -19.104 1.00 94.44 178 ASN A O 1
ATOM 1340 N N . ALA A 1 179 ? 7.164 -8.211 -17.390 1.00 94.06 179 ALA A N 1
ATOM 1341 C CA . ALA A 1 179 ? 5.807 -8.279 -16.856 1.00 94.06 179 ALA A CA 1
ATOM 1342 C C . ALA A 1 179 ? 4.766 -7.748 -17.856 1.00 94.06 179 ALA A C 1
ATOM 1344 O O . ALA A 1 179 ? 3.731 -8.381 -18.065 1.00 94.06 179 ALA A O 1
ATOM 1345 N N . MET A 1 180 ? 5.057 -6.643 -18.549 1.00 92.94 180 MET A N 1
ATOM 1346 C CA . MET A 1 180 ? 4.174 -6.107 -19.591 1.00 92.94 180 MET A CA 1
ATOM 1347 C C . MET A 1 180 ? 4.024 -7.058 -20.784 1.00 92.94 180 MET A C 1
ATOM 1349 O O . MET A 1 180 ? 2.920 -7.231 -21.304 1.00 92.94 180 MET A O 1
ATOM 1353 N N . LYS A 1 181 ? 5.116 -7.695 -21.231 1.00 92.06 181 LYS A N 1
ATOM 1354 C CA . LYS A 1 181 ? 5.058 -8.715 -22.293 1.00 92.06 181 LYS A CA 1
ATOM 1355 C C . LYS A 1 181 ? 4.209 -9.909 -21.862 1.00 92.06 181 LYS A C 1
ATOM 1357 O O . LYS A 1 181 ? 3.372 -10.360 -22.639 1.00 92.06 181 LYS A O 1
ATOM 1362 N N . ALA A 1 182 ? 4.383 -10.382 -20.628 1.00 88.44 182 ALA A N 1
ATOM 1363 C CA . ALA A 1 182 ? 3.590 -11.475 -20.072 1.00 88.44 182 ALA A CA 1
ATOM 1364 C C . ALA A 1 182 ? 2.095 -11.119 -19.992 1.00 88.44 182 ALA A C 1
ATOM 1366 O O . ALA A 1 182 ? 1.255 -11.930 -20.380 1.00 88.44 182 ALA A O 1
ATOM 1367 N N . ALA A 1 183 ? 1.757 -9.894 -19.577 1.00 84.69 183 ALA A N 1
ATOM 1368 C CA . ALA A 1 183 ? 0.377 -9.409 -19.542 1.00 84.69 183 ALA A CA 1
ATOM 1369 C C . ALA A 1 183 ? -0.262 -9.346 -20.943 1.00 84.69 183 ALA A C 1
ATOM 1371 O O . ALA A 1 183 ? -1.422 -9.716 -21.102 1.00 84.69 183 ALA A O 1
ATOM 1372 N N . LYS A 1 184 ? 0.499 -8.943 -21.972 1.00 79.88 184 LYS A N 1
ATOM 1373 C CA . LYS A 1 184 ? 0.043 -8.926 -23.377 1.00 79.88 184 LYS A CA 1
ATOM 1374 C C . LYS A 1 184 ? -0.105 -10.327 -23.984 1.00 79.88 184 LYS A C 1
ATOM 1376 O O . LYS A 1 184 ? -0.933 -10.516 -24.868 1.00 79.88 184 LYS A O 1
ATOM 1381 N N . ALA A 1 185 ? 0.701 -11.289 -23.535 1.00 77.00 185 ALA A N 1
ATOM 1382 C CA . ALA A 1 185 ? 0.672 -12.673 -24.010 1.00 77.00 185 ALA A CA 1
ATOM 1383 C C . ALA A 1 185 ? -0.404 -13.535 -23.324 1.00 77.00 185 ALA A C 1
ATOM 1385 O O . ALA A 1 185 ? -0.723 -14.619 -23.815 1.00 77.00 185 ALA A O 1
ATOM 1386 N N . ALA A 1 186 ? -0.961 -13.085 -22.195 1.00 70.94 186 ALA A N 1
ATOM 1387 C CA . ALA A 1 186 ? -2.035 -13.795 -21.516 1.00 70.94 186 ALA A CA 1
ATOM 1388 C C . ALA A 1 186 ? -3.305 -13.810 -22.394 1.00 70.94 186 ALA A C 1
ATOM 1390 O O . ALA A 1 186 ? -3.692 -12.766 -22.926 1.00 70.94 186 ALA A O 1
ATOM 1391 N N . PRO A 1 187 ? -3.979 -14.966 -22.556 1.00 62.59 187 PRO A N 1
ATOM 1392 C CA . PRO A 1 187 ? -5.198 -15.044 -23.348 1.00 62.59 187 PRO A CA 1
ATOM 1393 C C . PRO A 1 187 ? -6.248 -14.102 -22.755 1.00 62.59 187 PRO A C 1
ATOM 1395 O O . PRO A 1 187 ? -6.639 -14.242 -21.592 1.00 62.59 187 PRO A O 1
ATOM 1398 N N . GLN A 1 188 ? -6.702 -13.136 -23.555 1.00 57.19 188 GLN A N 1
ATOM 1399 C CA . GLN A 1 188 ? -7.806 -12.264 -23.174 1.00 57.19 188 GLN A CA 1
ATOM 1400 C C . GLN A 1 188 ? -9.028 -13.155 -22.936 1.00 57.19 188 GLN A C 1
ATOM 1402 O O . GLN A 1 188 ? -9.480 -13.851 -23.847 1.00 57.19 188 GLN A O 1
ATOM 1407 N N . LYS A 1 189 ? -9.544 -13.192 -21.699 1.00 55.59 189 LYS A N 1
ATOM 1408 C CA . LYS A 1 189 ? -10.814 -13.877 -21.436 1.00 55.59 189 LYS A CA 1
ATOM 1409 C C . LYS A 1 189 ? -11.875 -13.196 -22.305 1.00 55.59 189 LYS A C 1
ATOM 1411 O O . LYS A 1 189 ? -11.985 -11.973 -22.216 1.00 55.59 189 LYS A O 1
ATOM 1416 N N . PRO A 1 190 ? -12.637 -13.938 -23.126 1.00 55.44 190 PRO A N 1
ATOM 1417 C CA . PRO A 1 190 ? -13.679 -13.336 -23.941 1.00 55.44 190 PRO A CA 1
ATOM 1418 C C . PRO A 1 190 ? -14.654 -12.601 -23.019 1.00 55.44 190 PRO A C 1
ATOM 1420 O O . PRO A 1 190 ? -15.263 -13.200 -22.130 1.00 55.44 190 PRO A O 1
ATOM 1423 N N . THR A 1 191 ? -14.764 -11.288 -23.199 1.00 60.59 191 THR A N 1
ATOM 1424 C CA . THR A 1 191 ? -15.747 -10.460 -22.506 1.00 60.59 191 THR A CA 1
ATOM 1425 C C . THR A 1 191 ? -17.113 -10.767 -23.096 1.00 60.59 191 THR A C 1
ATOM 1427 O O . THR A 1 191 ? -17.494 -10.232 -24.133 1.00 60.59 191 THR A O 1
ATOM 1430 N N . TYR A 1 192 ? -17.844 -11.677 -22.455 1.00 55.84 192 TYR A N 1
ATOM 1431 C CA . TYR A 1 192 ? -19.242 -11.926 -22.781 1.00 55.84 192 TYR A CA 1
ATOM 1432 C C . TYR A 1 192 ? -20.102 -10.904 -22.025 1.00 55.84 192 TYR A C 1
ATOM 1434 O O . TYR A 1 192 ? -20.367 -11.061 -20.835 1.00 55.84 192 TYR A O 1
ATOM 1442 N N . GLY A 1 193 ? -20.479 -9.816 -22.698 1.00 74.38 193 GLY A N 1
ATOM 1443 C CA . GLY A 1 193 ? -21.341 -8.763 -22.156 1.00 74.38 193 GLY A CA 1
ATOM 1444 C C . GLY A 1 193 ? -21.348 -7.510 -23.041 1.00 74.38 193 GLY A C 1
ATOM 1445 O O . GLY A 1 193 ? -20.394 -7.302 -23.793 1.00 74.38 193 GLY A O 1
ATOM 1446 N N . PRO A 1 194 ? -22.410 -6.683 -22.998 1.00 48.59 194 PRO A N 1
ATOM 1447 C CA . PRO A 1 194 ? -22.461 -5.448 -23.771 1.00 48.59 194 PRO A CA 1
ATOM 1448 C C . PRO A 1 194 ? -21.341 -4.501 -23.334 1.00 48.59 194 PRO A C 1
ATOM 1450 O O . PRO A 1 194 ? -21.170 -4.217 -22.149 1.00 48.59 194 PRO A O 1
ATOM 1453 N N . SER A 1 195 ? -20.570 -4.033 -24.313 1.00 60.28 195 SER A N 1
ATOM 1454 C CA . SER A 1 195 ? -19.671 -2.894 -24.152 1.00 60.28 195 SER A CA 1
ATOM 1455 C C . SER A 1 195 ? -20.544 -1.641 -24.218 1.00 60.28 195 SER A C 1
ATOM 1457 O O . SER A 1 195 ? -21.151 -1.394 -25.259 1.00 60.28 195 SER A O 1
ATOM 1459 N N . PHE A 1 196 ? -20.688 -0.934 -23.098 1.00 59.31 196 PHE A N 1
ATOM 1460 C CA . PHE A 1 196 ? -21.343 0.375 -23.055 1.00 59.31 196 PHE A CA 1
ATOM 1461 C C . PHE A 1 196 ? -20.339 1.479 -23.375 1.00 59.31 196 PHE A C 1
ATOM 1463 O O . PHE A 1 196 ? -19.165 1.327 -22.963 1.00 59.31 196 PHE A O 1
#

Mean predicted aligned error: 8.4 Å

Radius of gyration: 24.23 Å; Cα contacts (8 Å, |Δi|>4): 255; chains: 1; bounding box: 46×62×85 Å

pLDDT: mean 88.36, std 17.08, range [39.16, 98.62]

Solvent-accessible surface area (backbone atoms only — not comparable to full-atom values): 11401 Å² total; per-residue (Å²): 139,86,83,82,86,80,83,78,80,78,76,77,71,79,75,78,80,78,72,53,69,58,53,53,45,45,50,24,55,74,71,65,37,59,66,62,40,48,56,61,67,66,43,86,88,61,63,60,59,64,35,53,42,91,84,58,29,42,31,50,58,37,58,30,43,78,67,69,36,57,69,58,43,53,53,42,45,77,68,64,32,63,55,72,48,52,27,76,62,33,44,27,42,50,40,52,14,41,73,68,68,34,55,71,50,35,54,51,35,50,76,67,68,32,65,57,62,62,41,27,74,64,33,45,26,38,54,34,50,18,51,78,67,67,38,66,68,53,38,52,52,40,50,75,69,64,35,63,50,77,55,50,24,74,85,70,46,18,33,48,56,60,28,46,73,73,34,96,83,23,70,65,31,53,51,51,54,50,52,53,52,50,61,71,68,48,82,76,74,80,80,87,68,88,84,127

Nearest PDB structures (foldseek):
  6zob-assembly1_D  TM=8.785E-01  e=9.926E-11  synthetic construct
  6gvm-assembly1_D  TM=8.861E-01  e=1.457E-10  synthetic construct
  4hna-assembly1_D  TM=8.864E-01  e=1.457E-10  synthetic construct
  5oos-assembly1_A  TM=8.963E-01  e=7.097E-10  synthetic construct
  3uxg-assembly1_A  TM=8.691E-01  e=1.263E-08  Homo sapiens

Sequence (196 aa):
MIAGLGLGLGLAAPAQAQFSESYKFLEAVKKKDGEKVQNALNEPGTQIVNTRDVTSGESALHIVTARRDLTWMQFLVAKGANVNVRDVKGTTPLVMAVDLGFAEGVDFLIKSGARVDEPNNTGETPLINAVHRRDMAIIRMLLKAGANPERPDNSGRSARDYAALDGKNSAVLEEIDNAMKAAKAAPQKPTYGPSF

Foldseek 3Di:
DDDDDDPPPPPDDPPPPPDDLLVVLLVCLLVVVVVSVVVQLPPPPDPSLARADPPFRDGSLLSCLLVLNVVSNVVSVVSPRDQCRATPQRDGSLLSNLLVVSLVSNLVSLVSPHDQQRATNQQDGSLLSNLVVVPPSSNVSSLVSPHDQCRAGNVNDGSLNSQCVVDPPRPSNVSNVVSVVVVVPPPDDPPPDDDD